Protein AF-A0A3D1E0Y7-F1 (afdb_monomer_lite)

pLDDT: mean 71.07, std 27.51, range [23.22, 98.0]

Foldseek 3Di:
DDQDPVRDDDFALLWKAQPNDIDHDPDLVVSVVVQVVCVVVVVQFMQHGRLRNGRNQCCVVDPHPSLCSVNVSVVVSLVVQLVVQCVVQVDNLSSQLPSVHPDPVPSVVSSVVVVVVVVVVVVVVVVDDPPPPPDPDDDDDDDDDDDDDDDDDDDDDDDDDDPDDPPPDDPDDPPPDDDDDDDDDDDDDDDDDD

Radius of gyration: 27.55 Å; chains: 1; bounding box: 87×82×55 Å

Structure (mmCIF, N/CA/C/O backbone):
data_AF-A0A3D1E0Y7-F1
#
_entry.id   AF-A0A3D1E0Y7-F1
#
loop_
_atom_site.group_PDB
_atom_site.id
_atom_site.type_symbol
_atom_site.label_atom_id
_atom_site.label_alt_id
_atom_site.label_comp_id
_atom_site.label_asym_id
_atom_site.label_entity_id
_atom_site.label_seq_id
_atom_site.pdbx_PDB_ins_code
_atom_site.Cartn_x
_atom_site.Cartn_y
_atom_site.Cartn_z
_atom_site.occupancy
_atom_site.B_iso_or_equiv
_atom_site.auth_seq_id
_atom_site.auth_comp_id
_atom_site.auth_asym_id
_atom_site.auth_atom_id
_atom_site.pdbx_PDB_model_num
ATOM 1 N N . GLY A 1 1 ? 3.527 6.560 8.664 1.00 66.06 1 GLY A N 1
ATOM 2 C CA . GLY A 1 1 ? 3.823 5.845 9.922 1.00 66.06 1 GLY A CA 1
ATOM 3 C C . GLY A 1 1 ? 3.074 6.485 11.071 1.00 66.06 1 GLY A C 1
ATOM 4 O O . GLY A 1 1 ? 2.703 7.650 10.963 1.00 66.06 1 GLY A O 1
ATOM 5 N N . ARG A 1 2 ? 2.848 5.749 12.161 1.00 73.50 2 ARG A N 1
ATOM 6 C CA . ARG A 1 2 ? 2.212 6.293 13.370 1.00 73.50 2 ARG A CA 1
ATOM 7 C C . ARG A 1 2 ? 3.276 6.972 14.231 1.00 73.50 2 ARG A C 1
ATOM 9 O O . ARG A 1 2 ? 4.335 6.386 14.458 1.00 73.50 2 ARG A O 1
ATOM 16 N N . LYS A 1 3 ? 2.997 8.187 14.711 1.00 77.50 3 LYS A N 1
ATOM 17 C CA . LYS A 1 3 ? 3.872 8.866 15.672 1.00 77.50 3 LYS A CA 1
ATOM 18 C C . LYS A 1 3 ? 3.754 8.192 17.038 1.00 77.50 3 LYS A C 1
ATOM 20 O O . LYS A 1 3 ? 2.650 8.031 17.559 1.00 77.50 3 LYS A O 1
ATOM 25 N N . THR A 1 4 ? 4.879 7.789 17.603 1.00 77.06 4 THR A N 1
ATOM 26 C CA . THR A 1 4 ? 4.961 7.161 18.921 1.00 77.06 4 THR A CA 1
ATOM 27 C C . THR A 1 4 ? 4.879 8.190 20.041 1.00 77.06 4 THR A C 1
ATOM 29 O O . THR A 1 4 ? 5.013 9.397 19.830 1.00 77.06 4 THR A O 1
ATOM 32 N N . VAL A 1 5 ? 4.762 7.694 21.274 1.00 77.38 5 VAL A N 1
ATOM 33 C CA . VAL A 1 5 ? 4.932 8.507 22.487 1.00 77.38 5 VAL A CA 1
ATOM 34 C C . VAL A 1 5 ? 6.343 9.100 22.621 1.00 77.38 5 VAL A C 1
ATOM 36 O O . VAL A 1 5 ? 6.498 10.136 23.258 1.00 77.38 5 VAL A O 1
ATOM 39 N N . THR A 1 6 ? 7.358 8.483 21.999 1.00 77.38 6 THR A N 1
ATOM 40 C CA . THR A 1 6 ? 8.744 8.990 21.931 1.00 77.38 6 THR A CA 1
ATOM 41 C C . THR A 1 6 ? 8.928 10.057 20.848 1.00 77.38 6 THR A C 1
ATOM 43 O O . THR A 1 6 ? 9.957 10.723 20.808 1.00 77.38 6 THR A O 1
ATOM 46 N N . GLY A 1 7 ? 7.914 10.277 20.006 1.00 78.69 7 GLY A N 1
ATOM 47 C CA . GLY A 1 7 ? 7.931 11.254 18.921 1.00 78.69 7 GLY A CA 1
ATOM 48 C C . GLY A 1 7 ? 8.484 10.728 17.596 1.00 78.69 7 GLY A C 1
ATOM 49 O O . GLY A 1 7 ? 8.465 11.468 16.614 1.00 78.69 7 GLY A O 1
ATOM 50 N N . GLU A 1 8 ? 8.915 9.469 17.560 1.00 74.56 8 GLU A N 1
ATOM 51 C CA . GLU A 1 8 ? 9.405 8.770 16.370 1.00 74.56 8 GLU A CA 1
ATOM 52 C C . GLU A 1 8 ? 8.239 8.307 15.489 1.00 74.56 8 GLU A C 1
ATOM 54 O O . GLU A 1 8 ? 7.104 8.192 15.948 1.00 74.56 8 GLU A O 1
ATOM 59 N N . TYR A 1 9 ? 8.499 8.030 14.213 1.00 74.00 9 TYR A N 1
ATOM 60 C CA . TYR A 1 9 ? 7.512 7.427 13.319 1.00 74.00 9 TYR A CA 1
ATOM 61 C C . TYR A 1 9 ? 7.816 5.944 13.152 1.00 74.00 9 TYR A C 1
ATOM 63 O O . TYR A 1 9 ? 8.893 5.584 12.687 1.00 74.00 9 TYR A O 1
ATOM 71 N N . MET A 1 10 ? 6.853 5.088 13.492 1.00 68.62 10 MET A N 1
ATOM 72 C CA . MET A 1 10 ? 6.971 3.642 13.288 1.00 68.62 10 MET A CA 1
ATOM 73 C C . MET A 1 10 ? 6.088 3.187 12.123 1.00 68.62 10 MET A C 1
ATOM 75 O O . MET A 1 10 ? 4.981 3.728 11.948 1.00 68.62 10 MET A O 1
ATOM 79 N N . PRO A 1 11 ? 6.526 2.191 11.330 1.00 71.00 11 PRO A N 1
ATOM 80 C CA . PRO A 1 11 ? 5.606 1.446 10.487 1.00 71.00 11 PRO A CA 1
ATOM 81 C C . PRO A 1 11 ? 4.536 0.815 11.384 1.00 71.00 11 PRO A C 1
ATOM 83 O O . PRO A 1 11 ? 4.825 0.295 12.462 1.00 71.00 11 PRO A O 1
ATOM 86 N N . TRP A 1 12 ? 3.283 0.938 10.962 1.00 82.12 12 TRP A N 1
ATOM 87 C CA . TRP A 1 12 ? 2.132 0.467 11.716 1.00 82.12 12 TRP A CA 1
ATOM 88 C C . TRP A 1 12 ? 1.350 -0.494 10.834 1.00 82.12 12 TRP A C 1
ATOM 90 O O . TRP A 1 12 ? 1.080 -0.195 9.675 1.00 82.12 12 TRP A O 1
ATOM 100 N N . THR A 1 13 ? 1.060 -1.677 11.360 1.00 80.00 13 THR A N 1
ATOM 101 C CA . THR A 1 13 ? 0.537 -2.797 10.568 1.00 80.00 13 THR A CA 1
ATOM 102 C C . THR A 1 13 ? -0.944 -2.633 10.245 1.00 80.00 13 THR A C 1
ATOM 104 O O . THR A 1 13 ? -1.383 -3.030 9.173 1.00 80.00 13 THR A O 1
ATOM 107 N N . TRP A 1 14 ? -1.707 -1.983 11.126 1.00 91.44 14 TRP A N 1
ATOM 108 C CA . TRP A 1 14 ? -3.137 -1.706 10.942 1.00 91.44 14 TRP A CA 1
ATOM 109 C C . TRP A 1 14 ? -3.348 -0.289 10.406 1.00 91.44 14 TRP A C 1
ATOM 111 O O . TRP A 1 14 ? -4.021 0.546 11.017 1.00 91.44 14 TRP A O 1
ATOM 121 N N . THR A 1 15 ? -2.679 -0.003 9.294 1.00 93.00 15 THR A N 1
ATOM 122 C CA . THR A 1 15 ? -2.806 1.252 8.555 1.00 93.00 15 THR A CA 1
ATOM 123 C C . THR A 1 15 ? -3.606 1.012 7.290 1.00 93.00 15 THR A C 1
ATOM 125 O O . THR A 1 15 ? -3.333 0.060 6.562 1.00 93.00 15 THR A O 1
ATOM 128 N N . LEU A 1 16 ? -4.567 1.894 7.035 1.00 95.12 16 LEU A N 1
ATOM 129 C CA . LEU A 1 16 ? -5.295 1.970 5.776 1.00 95.12 16 LEU A CA 1
ATOM 130 C C . LEU A 1 16 ? -5.069 3.346 5.154 1.00 95.12 16 LEU A C 1
ATOM 132 O O . LEU A 1 16 ? -4.835 4.320 5.871 1.00 95.12 16 LEU A O 1
ATOM 136 N N . ASN A 1 17 ? -5.150 3.429 3.837 1.00 94.50 17 ASN A N 1
ATOM 137 C CA . ASN A 1 17 ? -5.295 4.689 3.129 1.00 94.50 17 ASN A CA 1
ATOM 138 C C . ASN A 1 17 ? -6.547 4.603 2.269 1.00 94.50 17 ASN A C 1
ATOM 140 O O . ASN A 1 17 ? -6.626 3.760 1.378 1.00 94.50 17 ASN A O 1
ATOM 144 N N . ASP A 1 18 ? -7.517 5.457 2.561 1.00 94.00 18 ASP A N 1
ATOM 145 C CA . ASP A 1 18 ? -8.726 5.586 1.762 1.00 94.00 18 ASP A CA 1
ATOM 146 C C . ASP A 1 18 ? -8.757 6.985 1.149 1.00 94.00 18 ASP A C 1
ATOM 148 O O . ASP A 1 18 ? -8.715 7.993 1.854 1.00 94.00 18 ASP A O 1
ATOM 152 N N . SER A 1 19 ? -8.774 7.056 -0.183 1.00 88.38 19 SER A N 1
ATOM 153 C CA . SER A 1 19 ? -8.902 8.316 -0.922 1.00 88.38 19 SER A CA 1
ATOM 154 C C . SER A 1 19 ? -7.858 9.393 -0.559 1.00 88.38 19 SER A C 1
ATOM 156 O O . SER A 1 19 ? -8.093 10.592 -0.725 1.00 88.38 19 SER A O 1
ATOM 158 N N . GLY A 1 20 ? -6.668 8.978 -0.109 1.00 88.12 20 GLY A N 1
ATOM 159 C CA . GLY A 1 20 ? -5.579 9.862 0.316 1.00 88.12 20 GLY A CA 1
ATOM 160 C C . GLY A 1 20 ? -5.573 10.187 1.813 1.00 88.12 20 GLY A C 1
ATOM 161 O O . GLY A 1 20 ? -4.655 10.871 2.275 1.00 88.12 20 GLY A O 1
ATOM 162 N N . GLU A 1 21 ? -6.555 9.705 2.575 1.00 89.75 21 GLU A N 1
ATOM 163 C CA . GLU A 1 21 ? -6.610 9.823 4.027 1.00 89.75 21 GLU A CA 1
ATOM 164 C C . GLU A 1 21 ? -5.954 8.609 4.696 1.00 89.75 21 GLU A C 1
ATOM 166 O O . GLU A 1 21 ? -6.426 7.479 4.605 1.00 89.75 21 GLU A O 1
ATOM 171 N N . GLY A 1 22 ? -4.846 8.853 5.404 1.00 92.00 22 GLY A N 1
ATOM 172 C CA . GLY A 1 22 ? -4.163 7.828 6.188 1.00 92.00 22 GLY A CA 1
ATOM 173 C C . GLY A 1 22 ? -4.873 7.561 7.515 1.00 92.00 22 GLY A C 1
ATOM 174 O O . GLY A 1 22 ? -4.866 8.408 8.410 1.00 92.00 22 GLY A O 1
ATOM 175 N N . LEU A 1 23 ? -5.411 6.356 7.668 1.00 93.25 23 LEU A N 1
ATOM 176 C CA . LEU A 1 23 ? -6.120 5.877 8.848 1.00 93.25 23 LEU A CA 1
ATOM 177 C C . LEU A 1 23 ? -5.232 4.918 9.647 1.00 93.25 23 LEU A C 1
ATOM 179 O O . LEU A 1 23 ? -4.597 4.014 9.101 1.00 93.25 23 LEU A O 1
ATOM 183 N N . PHE A 1 24 ? -5.192 5.100 10.967 1.00 92.50 24 PHE A N 1
ATOM 184 C CA . PHE A 1 24 ? -4.345 4.319 11.870 1.00 92.50 24 PHE A CA 1
ATOM 185 C C . PHE A 1 24 ? -5.192 3.742 12.997 1.00 92.50 24 PHE A C 1
ATOM 187 O O . PHE A 1 24 ? -5.648 4.474 13.874 1.00 92.50 24 PHE A O 1
ATOM 194 N N . PHE A 1 25 ? -5.382 2.427 12.986 1.00 92.69 25 PHE A N 1
ATOM 195 C CA . PHE A 1 25 ? -6.246 1.742 13.943 1.00 92.69 25 PHE A CA 1
ATOM 196 C C . PHE A 1 25 ? -5.443 1.167 15.105 1.00 92.69 25 PHE A C 1
ATOM 198 O O . PHE A 1 25 ? -4.311 0.726 14.930 1.00 92.69 25 PHE A O 1
ATOM 205 N N . ASP A 1 26 ? -6.033 1.117 16.298 1.00 89.44 26 ASP A N 1
ATOM 206 C CA . ASP A 1 26 ? -5.382 0.526 17.474 1.00 89.44 26 ASP A CA 1
ATOM 207 C C . ASP A 1 26 ? -5.419 -1.004 17.492 1.00 89.44 26 ASP A C 1
ATOM 209 O O . ASP A 1 26 ? -4.693 -1.619 18.268 1.00 89.44 26 ASP A O 1
ATOM 213 N N . THR A 1 27 ? -6.267 -1.627 16.671 1.00 92.12 27 THR A N 1
ATOM 214 C CA . THR A 1 27 ? -6.392 -3.085 16.596 1.00 92.12 27 THR A CA 1
ATOM 215 C C . THR A 1 27 ? -6.613 -3.540 15.161 1.00 92.12 27 THR A C 1
ATOM 217 O O . THR A 1 27 ? -7.195 -2.814 14.352 1.00 92.12 27 THR A O 1
ATOM 220 N N . ARG A 1 28 ? -6.218 -4.788 14.873 1.00 93.69 28 ARG A N 1
ATOM 221 C CA . ARG A 1 28 ? -6.516 -5.450 13.595 1.00 93.69 28 ARG A CA 1
ATOM 222 C C . ARG A 1 28 ? -8.014 -5.484 13.303 1.00 93.69 28 ARG A C 1
ATOM 224 O O . ARG A 1 28 ? -8.405 -5.227 12.174 1.00 93.69 28 ARG A O 1
ATOM 231 N N . GLN A 1 29 ? -8.836 -5.785 14.312 1.00 95.75 29 GLN A N 1
ATOM 232 C CA . GLN A 1 29 ? -10.284 -5.900 14.135 1.00 95.75 29 GLN A CA 1
ATOM 233 C C . GLN A 1 29 ? -10.900 -4.568 13.702 1.00 95.75 29 GLN A C 1
ATOM 235 O O . GLN A 1 29 ? -11.657 -4.545 12.745 1.00 95.75 29 GLN A O 1
ATOM 240 N N . ALA A 1 30 ? -10.511 -3.453 14.330 1.00 96.75 30 ALA A N 1
ATOM 241 C CA . ALA A 1 30 ? -11.031 -2.139 13.955 1.00 96.75 30 ALA A CA 1
ATOM 242 C C . ALA A 1 30 ? -10.648 -1.739 12.517 1.00 96.75 30 ALA A C 1
ATOM 244 O O . ALA A 1 30 ? -11.467 -1.161 11.807 1.00 96.7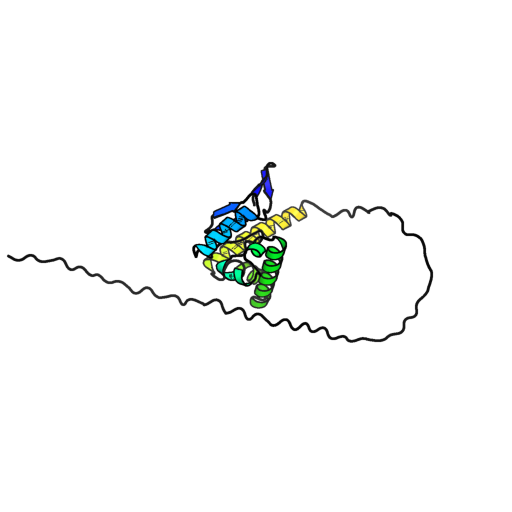5 30 ALA A O 1
ATOM 245 N N . ALA A 1 31 ? -9.428 -2.072 12.077 1.00 96.12 31 ALA A N 1
ATOM 246 C CA . ALA A 1 31 ? -9.028 -1.875 10.683 1.00 96.12 31 ALA A CA 1
ATOM 247 C C . ALA A 1 31 ? -9.836 -2.765 9.731 1.00 96.12 31 ALA A C 1
ATOM 249 O O . ALA A 1 31 ? -10.276 -2.300 8.686 1.00 96.12 31 ALA A O 1
ATOM 250 N N . PHE A 1 32 ? -10.051 -4.029 10.098 1.00 96.75 32 PHE A N 1
ATOM 251 C CA . PHE A 1 32 ? -10.832 -4.962 9.293 1.00 96.75 32 PHE A CA 1
ATOM 252 C C . PHE A 1 32 ? -12.293 -4.525 9.159 1.00 96.75 32 PHE A C 1
ATOM 254 O O . PHE A 1 32 ? -12.811 -4.519 8.051 1.00 96.75 32 PHE A O 1
ATOM 261 N N . ASP A 1 33 ? -12.934 -4.103 10.250 1.00 97.38 33 ASP A N 1
ATOM 262 C CA . ASP A 1 33 ? -14.328 -3.652 10.230 1.00 97.38 33 ASP A CA 1
ATOM 263 C C . ASP A 1 33 ? -14.507 -2.446 9.293 1.00 97.38 33 ASP A C 1
ATOM 265 O O . ASP A 1 33 ? -15.466 -2.390 8.524 1.00 97.38 33 ASP A O 1
ATOM 269 N N . TYR A 1 34 ? -13.556 -1.503 9.313 1.00 96.56 34 TYR A N 1
ATOM 270 C CA . TYR A 1 34 ? -13.539 -0.381 8.374 1.00 96.56 34 TYR A CA 1
ATOM 271 C C . TYR A 1 34 ? -13.338 -0.855 6.931 1.00 96.56 34 TYR A C 1
ATOM 273 O O . TYR A 1 34 ? -14.090 -0.468 6.040 1.00 96.56 34 TYR A O 1
ATOM 281 N N . LEU A 1 35 ? -12.334 -1.707 6.704 1.00 95.75 35 LEU A N 1
ATOM 282 C CA . LEU A 1 35 ? -11.987 -2.211 5.379 1.00 95.75 35 LEU A CA 1
ATOM 283 C C . LEU A 1 35 ? -13.150 -2.983 4.743 1.00 95.75 35 LEU A C 1
ATOM 285 O O . LEU A 1 35 ? -13.466 -2.767 3.577 1.00 95.75 35 LEU A O 1
ATOM 289 N N . GLN A 1 36 ? -13.814 -3.839 5.521 1.00 96.25 36 GLN A N 1
ATOM 290 C CA . GLN A 1 36 ? -14.990 -4.584 5.086 1.00 96.25 36 GLN A CA 1
ATOM 291 C C . GLN A 1 36 ? -16.133 -3.634 4.720 1.00 96.25 36 GLN A C 1
ATOM 293 O O . GLN A 1 36 ? -16.731 -3.786 3.661 1.00 96.25 36 GLN A O 1
ATOM 298 N N . ALA A 1 37 ? -16.395 -2.613 5.543 1.00 95.56 37 ALA A N 1
ATOM 299 C CA . ALA A 1 37 ? -17.436 -1.631 5.254 1.00 95.56 37 ALA A CA 1
ATOM 300 C C . ALA A 1 37 ? -17.154 -0.826 3.972 1.00 95.56 37 ALA A C 1
ATOM 302 O O . ALA A 1 37 ? -18.084 -0.564 3.211 1.00 95.56 37 ALA A O 1
ATOM 303 N N . ALA A 1 38 ? -15.894 -0.456 3.717 1.00 93.62 38 ALA A N 1
ATOM 304 C CA . ALA A 1 38 ? -15.492 0.244 2.495 1.00 93.62 38 ALA A CA 1
ATOM 305 C C . ALA A 1 38 ? -15.721 -0.625 1.246 1.00 93.62 38 ALA A C 1
ATOM 307 O O . ALA A 1 38 ? -16.374 -0.194 0.292 1.00 93.62 38 ALA A O 1
ATOM 308 N N . VAL A 1 39 ? -15.285 -1.889 1.298 1.00 93.06 39 VAL A N 1
ATOM 309 C CA . VAL A 1 39 ? -15.494 -2.864 0.217 1.00 93.06 39 VAL A CA 1
ATOM 310 C C . VAL A 1 39 ? -16.986 -3.121 -0.025 1.00 93.06 39 VAL A C 1
ATOM 312 O O . VAL A 1 39 ? -17.426 -3.112 -1.175 1.00 93.06 39 VAL A O 1
ATOM 315 N N . ASP A 1 40 ? -17.781 -3.288 1.034 1.00 93.31 40 ASP A N 1
ATOM 316 C CA . ASP A 1 40 ? -19.229 -3.529 0.944 1.00 93.31 40 ASP A CA 1
ATOM 317 C C . ASP A 1 40 ? -19.998 -2.309 0.409 1.00 93.31 40 ASP A C 1
ATOM 319 O O . ASP A 1 40 ? -21.030 -2.457 -0.249 1.00 93.31 40 ASP A O 1
ATOM 323 N N . ALA A 1 41 ? -19.494 -1.095 0.654 1.00 89.50 41 ALA A N 1
ATOM 324 C CA . ALA A 1 41 ? -20.042 0.144 0.104 1.00 89.50 41 ALA A CA 1
ATOM 325 C C . ALA A 1 41 ? -19.753 0.319 -1.402 1.00 89.50 41 ALA A C 1
ATOM 327 O O . ALA A 1 41 ? -20.254 1.264 -2.017 1.00 89.50 41 ALA A O 1
ATOM 328 N N . GLY A 1 42 ? -18.969 -0.583 -2.004 1.00 85.62 42 GLY A N 1
ATOM 329 C CA . GLY A 1 42 ? -18.520 -0.510 -3.394 1.00 85.62 42 GLY A CA 1
ATOM 330 C C . GLY A 1 42 ? -17.313 0.407 -3.600 1.00 85.62 42 GLY A C 1
ATOM 331 O O . GLY A 1 42 ? -16.851 0.566 -4.735 1.00 85.62 42 GLY A O 1
ATOM 332 N N . ASP A 1 43 ? -16.781 0.991 -2.522 1.00 71.06 43 ASP A N 1
ATOM 333 C CA . ASP A 1 43 ? -15.516 1.711 -2.550 1.00 71.06 43 ASP A CA 1
ATOM 334 C C . ASP A 1 43 ? -14.374 0.702 -2.424 1.00 71.06 43 ASP A C 1
ATOM 336 O O . ASP A 1 43 ? -13.810 0.427 -1.368 1.00 71.06 43 ASP A O 1
ATOM 340 N N . HIS A 1 44 ? -14.083 0.049 -3.544 1.00 82.56 44 HIS A N 1
ATOM 341 C CA . HIS A 1 44 ? -13.075 -0.999 -3.602 1.00 82.56 44 HIS A CA 1
ATOM 342 C C . HIS A 1 44 ? -11.643 -0.453 -3.560 1.00 82.56 44 HIS A C 1
ATOM 344 O O . HIS A 1 44 ? -10.745 -1.219 -3.853 1.00 82.56 44 HIS A O 1
ATOM 350 N N . SER A 1 45 ? -11.381 0.833 -3.298 1.00 93.06 45 SER A N 1
ATOM 351 C CA . SER A 1 45 ? -10.055 1.437 -3.515 1.00 93.06 45 SER A CA 1
ATOM 352 C C . SER A 1 45 ? -9.368 1.887 -2.225 1.00 93.06 45 SER A C 1
ATOM 354 O O . SER A 1 45 ? -9.052 3.066 -2.070 1.00 93.06 45 SER A O 1
ATOM 356 N N . VAL A 1 46 ? -9.051 0.931 -1.352 1.00 96.06 46 VAL A N 1
ATOM 357 C CA . VAL A 1 46 ? -8.336 1.172 -0.089 1.00 96.06 46 VAL A CA 1
ATOM 358 C C . VAL A 1 46 ? -6.946 0.540 -0.148 1.00 96.06 46 VAL A C 1
ATOM 360 O O . VAL A 1 46 ? -6.823 -0.642 -0.468 1.00 96.06 46 VAL A O 1
ATOM 363 N N . ASP A 1 47 ? -5.895 1.293 0.181 1.00 95.69 47 ASP A N 1
ATOM 364 C CA . ASP A 1 47 ? -4.545 0.740 0.335 1.00 95.69 47 ASP A CA 1
ATOM 365 C C . ASP A 1 47 ? -4.361 0.170 1.742 1.00 95.69 47 ASP A C 1
ATOM 367 O O . ASP A 1 47 ? -4.618 0.839 2.746 1.00 95.69 47 ASP A O 1
ATOM 371 N N . VAL A 1 48 ? -3.890 -1.073 1.826 1.00 95.94 48 VAL A N 1
ATOM 372 C CA . VAL A 1 48 ? -3.907 -1.859 3.062 1.00 95.94 48 VAL A CA 1
ATOM 373 C C . VAL A 1 48 ? -2.497 -2.178 3.546 1.00 95.94 48 VAL A C 1
ATOM 375 O O . VAL A 1 48 ? -1.643 -2.646 2.788 1.00 95.94 48 VAL A O 1
ATOM 378 N N . GLY A 1 49 ? -2.275 -1.991 4.847 1.00 93.50 49 GLY A N 1
ATOM 379 C CA . GLY A 1 49 ? -1.152 -2.573 5.572 1.00 93.50 49 GLY A CA 1
ATOM 380 C C . GLY A 1 49 ? 0.189 -1.887 5.326 1.00 93.50 49 GLY A C 1
ATOM 381 O O . GLY A 1 49 ? 0.269 -0.752 4.854 1.00 93.50 49 GLY A O 1
ATOM 382 N N . CYS A 1 50 ? 1.270 -2.580 5.683 1.00 91.38 50 CYS A N 1
ATOM 383 C CA . CYS A 1 50 ? 2.629 -2.041 5.642 1.00 91.38 50 CYS A CA 1
ATOM 384 C C . CYS A 1 50 ? 3.127 -1.730 4.223 1.00 91.38 50 CYS A C 1
ATOM 386 O O . CYS A 1 50 ? 3.886 -0.777 4.060 1.00 91.38 50 CYS A O 1
ATOM 388 N N . MET A 1 51 ? 2.674 -2.478 3.214 1.00 93.56 51 MET A N 1
ATOM 389 C CA . MET A 1 51 ? 3.058 -2.293 1.811 1.00 93.56 51 MET A CA 1
ATOM 390 C C . MET A 1 51 ? 2.016 -1.543 0.980 1.00 93.56 51 MET A C 1
ATOM 392 O O . MET A 1 51 ? 2.206 -1.385 -0.228 1.00 93.56 51 MET A O 1
ATOM 396 N N . GLN A 1 52 ? 0.944 -1.060 1.623 1.00 94.56 52 GLN A N 1
ATOM 397 C CA . GLN A 1 52 ? -0.107 -0.251 0.999 1.00 94.56 52 GLN A CA 1
ATOM 398 C C . GLN A 1 52 ? -0.660 -0.927 -0.270 1.00 94.56 52 GLN A C 1
ATOM 400 O O . GLN A 1 52 ? -0.688 -0.345 -1.352 1.00 94.56 52 GLN A O 1
ATOM 405 N N . VAL A 1 53 ? -1.056 -2.196 -0.138 1.00 95.62 53 VAL A N 1
ATOM 406 C CA . VAL A 1 53 ? -1.606 -3.002 -1.239 1.00 95.62 53 VAL A CA 1
ATOM 407 C C . VAL A 1 53 ? -3.071 -2.623 -1.449 1.00 95.62 53 VAL A C 1
ATOM 409 O O . VAL A 1 53 ? -3.866 -2.709 -0.516 1.00 95.62 53 VAL A O 1
ATOM 412 N N . ASN A 1 54 ? -3.431 -2.197 -2.659 1.00 96.25 54 ASN A N 1
ATOM 413 C CA . ASN A 1 54 ? -4.766 -1.675 -2.953 1.00 96.25 54 ASN A CA 1
ATOM 414 C C . ASN A 1 54 ? -5.809 -2.789 -3.157 1.00 96.25 54 ASN A C 1
ATOM 416 O O . ASN A 1 54 ? -5.618 -3.670 -4.000 1.00 96.25 54 ASN A O 1
ATOM 420 N N . THR A 1 55 ? -6.942 -2.719 -2.452 1.00 96.38 55 THR A N 1
ATOM 421 C CA . THR A 1 55 ? -8.029 -3.711 -2.545 1.00 96.38 55 THR A CA 1
ATOM 422 C C . THR A 1 55 ? -8.588 -3.860 -3.957 1.00 96.38 55 THR A C 1
ATOM 424 O O . THR A 1 55 ? -8.848 -4.980 -4.383 1.00 96.38 55 THR A O 1
ATOM 427 N N . LYS A 1 56 ? -8.686 -2.780 -4.737 1.00 94.25 56 LYS A N 1
ATOM 428 C CA . LYS A 1 56 ? -9.357 -2.775 -6.050 1.00 94.25 56 LYS A CA 1
ATOM 429 C C . LYS A 1 56 ? -8.704 -3.708 -7.053 1.00 94.25 56 LYS A C 1
ATOM 431 O O . LYS A 1 56 ? -9.370 -4.235 -7.938 1.00 94.25 56 LYS A O 1
ATOM 436 N N . TRP A 1 57 ? -7.385 -3.820 -6.959 1.00 93.94 57 TRP A N 1
ATOM 437 C CA . TRP A 1 57 ? -6.558 -4.499 -7.950 1.00 93.94 57 TRP A CA 1
ATOM 438 C C . TRP A 1 57 ? -6.016 -5.827 -7.441 1.00 93.94 57 TRP A C 1
ATOM 440 O O . TRP A 1 57 ? -5.705 -6.697 -8.248 1.00 93.94 57 TRP A O 1
ATOM 450 N N . HIS A 1 58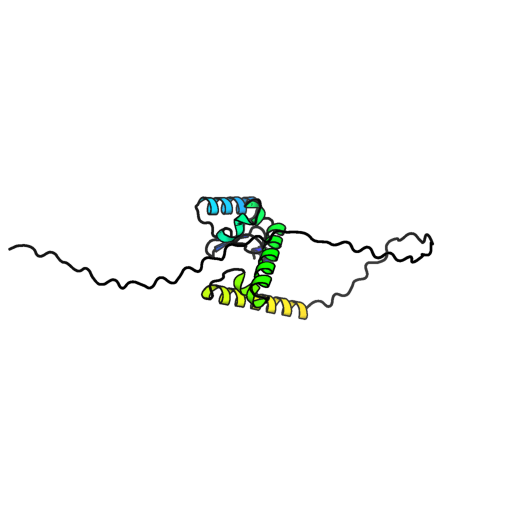 ? -5.891 -5.973 -6.122 1.00 95.94 58 HIS A N 1
ATOM 451 C CA . HIS A 1 58 ? -5.102 -7.043 -5.525 1.00 95.94 58 HIS A CA 1
ATOM 452 C C . HIS A 1 58 ? -5.875 -7.919 -4.540 1.00 95.94 58 HIS A C 1
ATOM 454 O O . HIS A 1 58 ? -5.309 -8.908 -4.087 1.00 95.94 58 HIS A O 1
ATOM 460 N N . MET A 1 59 ? -7.143 -7.613 -4.222 1.00 94.50 59 MET A N 1
ATOM 461 C CA . MET A 1 59 ? -7.918 -8.413 -3.258 1.00 94.50 59 MET A CA 1
ATOM 462 C C . MET A 1 59 ? -7.986 -9.902 -3.626 1.00 94.50 59 MET A C 1
ATOM 464 O O . MET A 1 59 ? -7.837 -10.744 -2.748 1.00 94.50 59 MET A O 1
ATOM 468 N N . ASP A 1 60 ? -8.111 -10.228 -4.916 1.00 94.81 60 ASP A N 1
ATOM 469 C CA . ASP A 1 60 ? -8.201 -11.612 -5.412 1.00 94.81 60 ASP A CA 1
ATOM 470 C C . ASP A 1 60 ? -6.880 -12.391 -5.274 1.00 94.81 60 ASP A C 1
ATOM 472 O O . ASP A 1 60 ? -6.835 -13.604 -5.470 1.00 94.81 60 ASP A O 1
ATOM 476 N N . GLY A 1 61 ? -5.787 -11.697 -4.945 1.00 94.94 61 GLY A N 1
ATOM 477 C CA . GLY A 1 6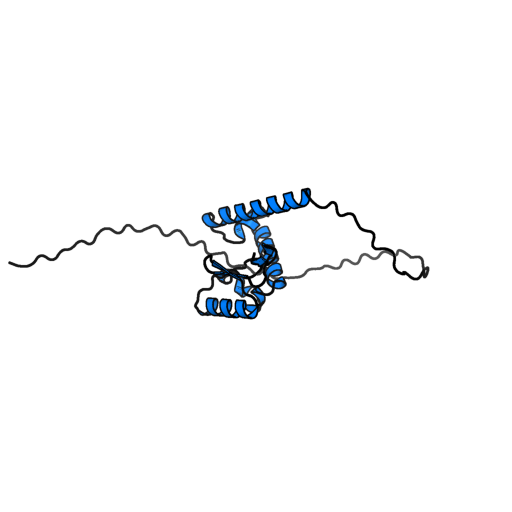1 ? -4.492 -12.294 -4.642 1.00 94.94 61 GLY A CA 1
ATOM 478 C C . GLY A 1 61 ? -4.381 -12.881 -3.233 1.00 94.94 61 GLY A C 1
ATOM 479 O O . GLY A 1 61 ? -3.369 -13.504 -2.920 1.00 94.94 61 GLY A O 1
ATOM 480 N N . PHE A 1 62 ? -5.397 -12.679 -2.393 1.00 96.94 62 PHE A N 1
ATOM 481 C CA . PHE A 1 62 ? -5.452 -13.142 -1.010 1.00 96.94 62 PHE A CA 1
ATOM 482 C C . PHE A 1 62 ? -6.575 -14.167 -0.832 1.00 96.94 62 PHE A C 1
ATOM 484 O O . PHE A 1 62 ? -7.543 -14.183 -1.592 1.00 96.94 62 PHE A O 1
ATOM 491 N N . PHE A 1 63 ? -6.457 -15.033 0.178 1.00 96.81 63 PHE A N 1
ATOM 492 C CA . PHE A 1 63 ? -7.496 -16.024 0.462 1.00 96.81 63 PHE A CA 1
ATOM 493 C C . PHE A 1 63 ? -8.751 -15.364 1.046 1.00 96.81 63 PHE A C 1
ATOM 495 O O . PHE A 1 63 ? -9.869 -15.681 0.638 1.00 96.81 63 PHE A O 1
ATOM 502 N N . GLU A 1 64 ? -8.570 -14.407 1.955 1.00 96.00 64 GLU A N 1
ATOM 503 C CA . GLU A 1 64 ? -9.637 -13.543 2.454 1.00 96.00 64 GLU A CA 1
ATOM 504 C C . GLU A 1 64 ? -9.166 -12.095 2.653 1.00 96.00 64 GLU A C 1
ATOM 506 O O . GLU A 1 64 ? -7.981 -11.811 2.812 1.00 96.00 64 GLU A O 1
ATOM 511 N N . LEU A 1 65 ? -10.111 -11.148 2.705 1.00 95.06 65 LEU A N 1
ATOM 512 C CA . LEU A 1 65 ? -9.816 -9.719 2.894 1.00 95.06 65 LEU A CA 1
ATOM 513 C C . LEU A 1 65 ? -8.992 -9.448 4.166 1.00 95.06 65 LEU A C 1
ATOM 515 O O . LEU A 1 65 ? -8.175 -8.528 4.213 1.00 95.06 65 LEU A O 1
ATOM 519 N N . ALA A 1 66 ? -9.186 -10.265 5.202 1.00 95.44 66 ALA A N 1
ATOM 520 C CA . ALA A 1 66 ? -8.460 -10.143 6.458 1.00 95.44 66 ALA A CA 1
ATOM 521 C C . ALA A 1 66 ? -6.952 -10.426 6.302 1.00 95.44 66 ALA A C 1
ATOM 523 O O . ALA A 1 66 ? -6.152 -9.887 7.076 1.00 95.44 66 ALA A O 1
ATOM 524 N N . ASP A 1 67 ? -6.545 -11.226 5.314 1.00 96.56 67 ASP A N 1
ATOM 525 C CA . ASP A 1 67 ? -5.137 -11.552 5.058 1.00 96.56 67 ASP A CA 1
ATOM 526 C C . ASP A 1 67 ? -4.351 -10.348 4.542 1.00 96.56 67 ASP A C 1
ATOM 528 O O . ASP A 1 67 ? -3.170 -10.209 4.849 1.00 96.56 67 ASP A O 1
ATOM 532 N N . MET A 1 68 ? -5.007 -9.405 3.858 1.00 95.94 68 MET A N 1
ATOM 533 C CA . MET A 1 68 ? -4.364 -8.157 3.431 1.00 95.94 68 MET A CA 1
ATOM 534 C C . MET A 1 68 ? -3.848 -7.322 4.613 1.00 95.94 68 MET A C 1
ATOM 536 O O . MET A 1 68 ? -2.921 -6.530 4.446 1.00 95.94 68 MET A O 1
ATOM 540 N N . LEU A 1 69 ? -4.444 -7.490 5.803 1.00 95.38 69 LEU A N 1
ATOM 541 C CA . LEU A 1 69 ? -4.039 -6.842 7.057 1.00 95.38 69 LEU A CA 1
ATOM 542 C C . LEU A 1 69 ? -3.004 -7.648 7.855 1.00 95.38 69 LEU A C 1
ATOM 544 O O . LEU A 1 69 ? -2.514 -7.156 8.878 1.00 95.38 69 LEU A O 1
ATOM 548 N N . ASP A 1 70 ? -2.694 -8.882 7.453 1.00 94.81 70 ASP A N 1
ATOM 549 C CA . ASP A 1 70 ? -1.580 -9.623 8.034 1.00 94.81 70 ASP A CA 1
ATOM 550 C C . ASP A 1 70 ? -0.258 -9.074 7.470 1.00 94.81 70 ASP A C 1
ATOM 552 O O . ASP A 1 70 ? -0.069 -9.051 6.255 1.00 94.81 70 ASP A O 1
ATOM 556 N N . PRO A 1 71 ? 0.673 -8.598 8.315 1.00 93.38 71 PRO A N 1
ATOM 557 C CA . PRO A 1 71 ? 1.870 -7.915 7.834 1.00 93.38 71 PRO A CA 1
ATOM 558 C C . PRO A 1 71 ? 2.830 -8.827 7.066 1.00 93.38 71 PRO A C 1
ATOM 560 O O . PRO A 1 71 ? 3.596 -8.318 6.252 1.00 93.38 71 PRO A O 1
ATOM 563 N N . VAL A 1 72 ? 2.815 -10.140 7.322 1.00 94.94 72 VAL A N 1
ATOM 564 C CA . VAL A 1 72 ? 3.662 -11.097 6.601 1.00 94.94 72 VAL A CA 1
ATOM 565 C C . VAL A 1 72 ? 3.053 -11.353 5.231 1.00 94.94 72 VAL A C 1
ATOM 567 O O . VAL A 1 72 ? 3.720 -11.134 4.227 1.00 94.94 72 VAL A O 1
ATOM 570 N N . GLN A 1 73 ? 1.763 -11.691 5.175 1.00 96.75 73 GLN A N 1
ATOM 571 C CA . GLN A 1 73 ? 1.078 -11.945 3.903 1.00 96.75 73 GLN A CA 1
ATOM 572 C C . GLN A 1 73 ? 1.052 -10.703 3.001 1.00 96.75 73 GLN A C 1
ATOM 574 O O . GLN A 1 73 ? 1.273 -10.801 1.796 1.00 96.75 73 GLN A O 1
ATOM 579 N N . ASN A 1 74 ? 0.845 -9.515 3.576 1.00 96.00 74 ASN A N 1
ATOM 580 C CA . ASN A 1 74 ? 0.895 -8.243 2.856 1.00 96.00 74 ASN A CA 1
ATOM 581 C C . ASN A 1 74 ? 2.278 -7.992 2.229 1.00 96.00 74 ASN A C 1
ATOM 583 O O . ASN A 1 74 ? 2.367 -7.586 1.069 1.00 96.00 74 ASN A O 1
ATOM 587 N N . ALA A 1 75 ? 3.352 -8.262 2.980 1.00 95.56 75 ALA A N 1
ATOM 588 C CA . ALA A 1 75 ? 4.719 -8.106 2.498 1.00 95.56 75 ALA A CA 1
ATOM 589 C C . ALA A 1 75 ? 5.087 -9.143 1.431 1.00 95.56 75 ALA A C 1
ATOM 591 O O . ALA A 1 75 ? 5.661 -8.779 0.404 1.00 95.56 75 ALA A O 1
ATOM 592 N N . ASP A 1 76 ? 4.714 -10.405 1.640 1.00 97.38 76 ASP A N 1
ATOM 593 C CA . ASP A 1 76 ? 4.975 -11.500 0.704 1.00 97.38 76 ASP A CA 1
ATOM 594 C C . ASP A 1 76 ? 4.253 -11.277 -0.632 1.00 97.38 76 ASP A C 1
ATOM 596 O O . ASP A 1 76 ? 4.848 -11.436 -1.705 1.00 97.38 76 ASP A O 1
ATOM 600 N N . TYR A 1 77 ? 2.993 -10.832 -0.582 1.00 98.00 77 TYR A N 1
ATOM 601 C CA . TYR A 1 77 ? 2.236 -10.476 -1.778 1.00 98.00 77 TYR A CA 1
ATOM 602 C C . TYR A 1 77 ? 2.886 -9.307 -2.528 1.00 98.00 77 TYR A C 1
ATOM 604 O O . TYR A 1 77 ? 3.133 -9.399 -3.730 1.00 98.00 77 TYR A O 1
ATOM 612 N N . ALA A 1 78 ? 3.218 -8.222 -1.822 1.00 96.94 78 ALA A N 1
ATOM 613 C CA . ALA A 1 78 ? 3.858 -7.053 -2.421 1.00 96.94 78 ALA A CA 1
ATOM 614 C C . ALA A 1 78 ? 5.217 -7.384 -3.056 1.00 96.94 78 ALA A C 1
ATOM 616 O O . ALA A 1 78 ? 5.530 -6.888 -4.139 1.00 96.94 78 ALA A O 1
ATOM 617 N N . ALA A 1 79 ? 6.015 -8.237 -2.408 1.00 97.50 79 ALA A N 1
ATOM 618 C CA . ALA A 1 79 ? 7.289 -8.703 -2.943 1.00 97.50 79 ALA A CA 1
ATOM 619 C C . ALA A 1 79 ? 7.092 -9.514 -4.229 1.00 97.50 79 ALA A C 1
ATOM 621 O O . ALA A 1 79 ? 7.786 -9.271 -5.216 1.00 97.50 79 ALA A O 1
ATOM 622 N N . SER A 1 80 ? 6.117 -10.426 -4.239 1.00 98.00 80 SER A N 1
ATOM 623 C CA . SER A 1 80 ? 5.771 -11.225 -5.420 1.00 98.00 80 SER A CA 1
ATOM 624 C C . SER A 1 80 ? 5.320 -10.332 -6.578 1.00 98.00 80 SER A C 1
ATOM 626 O O . SER A 1 80 ? 5.860 -10.421 -7.678 1.00 98.00 80 SER A O 1
ATOM 628 N N . PHE A 1 81 ? 4.433 -9.374 -6.308 1.00 97.56 81 PHE A N 1
ATOM 629 C CA . PHE A 1 81 ? 3.977 -8.414 -7.309 1.00 97.56 81 PHE A CA 1
ATOM 630 C C . PHE A 1 81 ? 5.120 -7.548 -7.864 1.00 97.56 81 PHE A C 1
ATOM 632 O O . PHE A 1 81 ? 5.203 -7.303 -9.067 1.00 97.56 81 PHE A O 1
ATOM 639 N N . LEU A 1 82 ? 6.052 -7.111 -7.013 1.00 96.88 82 LEU A N 1
ATOM 640 C CA . LEU A 1 82 ? 7.216 -6.351 -7.465 1.00 96.88 82 LEU A CA 1
ATOM 641 C C . LEU A 1 82 ? 8.139 -7.187 -8.371 1.00 96.88 82 LEU A C 1
ATOM 643 O O . LEU A 1 82 ? 8.723 -6.643 -9.311 1.00 96.88 82 LEU A O 1
ATOM 647 N N . LEU A 1 83 ? 8.257 -8.496 -8.125 1.00 97.94 83 LEU A N 1
ATOM 648 C CA . LEU A 1 83 ? 8.991 -9.415 -9.001 1.00 97.94 83 LEU A CA 1
ATOM 649 C C . LEU A 1 83 ? 8.301 -9.580 -10.360 1.00 97.94 83 LEU A C 1
ATOM 651 O O . LEU A 1 83 ? 8.987 -9.564 -11.384 1.00 97.94 83 LEU A O 1
ATOM 655 N N . ASP A 1 84 ? 6.970 -9.653 -10.392 1.00 97.31 84 ASP A N 1
ATOM 656 C CA . ASP A 1 84 ? 6.205 -9.693 -11.645 1.00 97.31 84 ASP A CA 1
ATOM 657 C C . ASP A 1 84 ? 6.416 -8.414 -12.466 1.00 97.31 84 ASP A C 1
ATOM 659 O O . ASP A 1 84 ? 6.682 -8.460 -13.671 1.00 97.31 84 ASP A O 1
ATOM 663 N N . LEU A 1 85 ? 6.397 -7.253 -11.806 1.00 97.06 85 LEU A N 1
ATOM 664 C CA . LEU A 1 85 ? 6.705 -5.974 -12.445 1.00 97.06 85 LEU A CA 1
ATOM 665 C C . LEU A 1 85 ? 8.152 -5.914 -12.944 1.00 97.06 85 LEU A C 1
ATOM 667 O O . LEU A 1 85 ? 8.413 -5.386 -14.027 1.00 97.06 85 LEU A O 1
ATOM 671 N N . PHE A 1 86 ? 9.104 -6.477 -12.200 1.00 97.69 86 PHE A N 1
ATOM 672 C CA . PHE A 1 86 ? 10.482 -6.590 -12.667 1.00 97.69 86 PHE A CA 1
ATOM 673 C C . PHE A 1 86 ? 10.577 -7.471 -13.916 1.00 97.69 86 PHE A C 1
ATOM 675 O O . PHE A 1 86 ? 11.239 -7.085 -14.880 1.00 97.69 86 PHE A O 1
ATOM 682 N N . ALA A 1 87 ? 9.882 -8.608 -13.950 1.00 97.75 87 ALA A N 1
ATOM 683 C CA . ALA A 1 87 ? 9.825 -9.463 -15.130 1.00 97.75 87 ALA A CA 1
ATOM 684 C C . ALA A 1 87 ? 9.189 -8.742 -16.335 1.00 97.75 87 ALA A C 1
ATOM 686 O O . ALA A 1 87 ? 9.673 -8.880 -17.460 1.00 97.75 87 ALA A O 1
ATOM 687 N N . ALA A 1 88 ? 8.165 -7.913 -16.118 1.00 96.50 88 ALA A N 1
ATOM 688 C CA . ALA A 1 88 ? 7.508 -7.150 -17.179 1.00 96.50 88 ALA A CA 1
ATOM 689 C C . A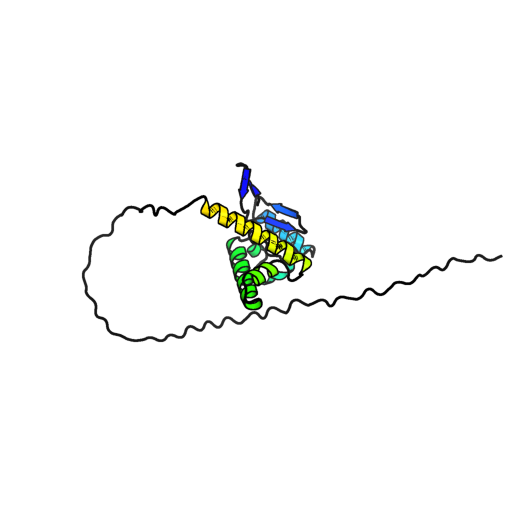LA A 1 88 ? 8.356 -5.977 -17.711 1.00 96.50 88 ALA A C 1
ATOM 691 O O . ALA A 1 88 ? 8.386 -5.722 -18.916 1.00 96.50 88 ALA A O 1
ATOM 692 N N . HIS A 1 89 ? 9.058 -5.259 -16.829 1.00 95.25 89 HIS A N 1
ATOM 693 C CA . HIS A 1 89 ? 9.764 -4.015 -17.165 1.00 95.25 89 HIS A CA 1
ATOM 694 C C . HIS A 1 89 ? 11.287 -4.158 -17.271 1.00 95.25 89 HIS A C 1
ATOM 696 O O . HIS A 1 89 ? 11.965 -3.195 -17.641 1.00 95.25 89 HIS A O 1
ATOM 702 N N . GLN A 1 90 ? 11.829 -5.334 -16.943 1.00 96.81 90 GLN A N 1
ATOM 703 C CA . GLN A 1 90 ? 13.249 -5.692 -17.043 1.00 96.81 90 GLN A CA 1
ATOM 704 C C . GLN A 1 90 ? 14.186 -4.721 -16.298 1.00 96.81 90 GLN A C 1
ATOM 706 O O . GLN A 1 90 ? 15.354 -4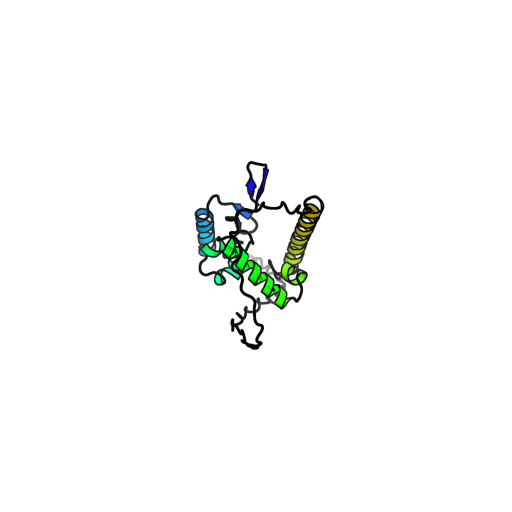.555 -16.650 1.00 96.81 90 GLN A O 1
ATOM 711 N N . SER A 1 91 ? 13.668 -4.032 -15.279 1.00 96.56 91 SER A N 1
ATOM 712 C CA . SER A 1 91 ? 14.407 -3.058 -14.479 1.00 96.56 91 SER A CA 1
ATOM 713 C C . SER A 1 91 ? 13.712 -2.798 -13.145 1.00 96.56 91 SER A C 1
ATOM 715 O O . SER A 1 91 ? 12.485 -2.772 -13.069 1.00 96.56 91 SER A O 1
ATOM 717 N N . TRP A 1 92 ? 14.500 -2.559 -12.092 1.00 94.12 92 TRP A N 1
ATOM 718 C CA . TRP A 1 92 ? 13.963 -2.190 -10.778 1.00 94.12 92 TRP A CA 1
ATOM 719 C C . TRP A 1 92 ? 13.317 -0.802 -10.781 1.00 94.12 92 TRP A C 1
ATOM 721 O O . TRP A 1 92 ? 12.268 -0.630 -10.174 1.00 94.12 92 TRP A O 1
ATOM 731 N N . ASP A 1 93 ? 13.888 0.157 -11.517 1.00 93.06 93 ASP A N 1
ATOM 732 C CA . ASP A 1 93 ? 13.289 1.485 -11.735 1.00 93.06 93 ASP A CA 1
ATOM 733 C C . ASP A 1 93 ? 11.897 1.358 -12.374 1.00 93.06 93 ASP A C 1
ATOM 735 O O . ASP A 1 93 ? 10.905 1.859 -11.841 1.00 93.06 93 ASP A O 1
ATOM 739 N N . GLY A 1 94 ? 11.798 0.577 -13.457 1.00 93.00 94 GLY A N 1
ATOM 740 C CA . GLY A 1 94 ? 10.531 0.287 -14.116 1.00 93.00 94 GLY A CA 1
ATOM 741 C C . GLY A 1 94 ? 9.536 -0.411 -13.192 1.00 93.00 94 GLY A C 1
ATOM 742 O O . GLY A 1 94 ? 8.370 -0.017 -13.164 1.00 93.00 94 GLY A O 1
ATOM 743 N N . ALA A 1 95 ? 9.990 -1.388 -12.403 1.00 95.25 95 ALA A N 1
ATOM 744 C CA . ALA A 1 95 ? 9.141 -2.106 -11.460 1.00 95.25 95 ALA A CA 1
ATOM 745 C C . ALA A 1 95 ? 8.572 -1.185 -10.371 1.00 95.25 95 ALA A C 1
ATOM 747 O O . ALA A 1 95 ? 7.359 -1.102 -10.200 1.00 95.25 95 ALA A O 1
ATOM 748 N N . VAL A 1 96 ? 9.431 -0.423 -9.688 1.00 93.50 96 VAL A N 1
ATOM 749 C CA . VAL A 1 96 ? 9.014 0.511 -8.630 1.00 93.50 96 VAL A CA 1
ATOM 750 C C . VAL A 1 96 ? 8.087 1.583 -9.190 1.00 93.50 96 VAL A C 1
ATOM 752 O O . VAL A 1 96 ? 7.077 1.908 -8.570 1.00 93.50 96 VAL A O 1
ATOM 755 N N . LYS A 1 97 ? 8.374 2.111 -10.383 1.00 92.19 97 LYS A N 1
ATOM 756 C CA . LYS A 1 97 ? 7.509 3.093 -11.038 1.00 92.19 97 LYS A CA 1
ATOM 757 C C . LYS A 1 97 ? 6.084 2.556 -11.208 1.00 92.19 97 LYS A C 1
ATOM 759 O O . LYS A 1 97 ? 5.138 3.267 -10.893 1.00 92.19 97 LYS A O 1
ATOM 764 N N . HIS A 1 98 ? 5.917 1.307 -11.631 1.00 94.31 98 HIS A N 1
ATOM 765 C CA . HIS A 1 98 ? 4.594 0.736 -11.904 1.00 94.31 98 HIS A CA 1
ATOM 766 C C . HIS A 1 98 ? 3.906 0.110 -10.684 1.00 94.31 98 HIS A C 1
ATOM 768 O O . HIS A 1 98 ? 2.737 -0.249 -10.788 1.00 94.31 98 HIS A O 1
ATOM 774 N N . TYR A 1 99 ? 4.568 0.045 -9.523 1.00 94.00 99 TYR A N 1
ATOM 775 C CA . TYR A 1 99 ? 4.016 -0.588 -8.319 1.00 94.00 99 TYR A CA 1
ATOM 776 C C . TYR A 1 99 ? 2.674 0.011 -7.872 1.00 94.00 99 TYR A C 1
ATOM 778 O O . TYR A 1 99 ? 1.732 -0.721 -7.602 1.00 94.00 99 TYR A O 1
ATOM 786 N N . HIS A 1 100 ? 2.545 1.341 -7.819 1.00 87.31 100 HIS A N 1
ATOM 787 C CA . HIS A 1 100 ? 1.284 1.972 -7.395 1.00 87.31 100 HIS A CA 1
ATOM 788 C C . HIS A 1 100 ? 0.353 2.375 -8.539 1.00 87.31 100 HIS A C 1
ATOM 790 O O . HIS A 1 100 ? -0.839 2.577 -8.316 1.00 87.31 100 HIS A O 1
ATOM 796 N N . SER A 1 101 ? 0.869 2.566 -9.753 1.00 88.31 101 SER A N 1
ATOM 797 C CA . SER A 1 101 ? 0.042 2.945 -10.899 1.00 88.31 101 SER A CA 1
ATOM 798 C C . SER A 1 101 ? 0.815 2.815 -12.205 1.00 88.31 101 SER A C 1
ATOM 800 O O . SER A 1 101 ? 1.965 3.236 -12.296 1.00 88.31 101 SER A O 1
ATOM 802 N N . SER A 1 102 ? 0.146 2.360 -13.262 1.00 87.38 102 SER A N 1
ATOM 803 C CA . SER A 1 102 ? 0.672 2.426 -14.632 1.00 87.38 102 SER A CA 1
ATOM 804 C C . SER A 1 102 ? 0.496 3.812 -15.278 1.00 87.38 102 SER A C 1
ATOM 806 O O . SER A 1 102 ? 1.106 4.097 -16.305 1.00 87.38 102 SER A O 1
ATOM 808 N N . ASP A 1 103 ? -0.308 4.700 -14.678 1.00 88.94 103 ASP A N 1
ATOM 809 C CA . ASP A 1 103 ? -0.530 6.072 -15.158 1.00 88.94 103 ASP A CA 1
ATOM 810 C C . ASP A 1 103 ? 0.751 6.925 -15.016 1.00 88.94 103 ASP A C 1
ATOM 812 O O . ASP A 1 103 ? 1.186 7.171 -13.880 1.00 88.94 103 ASP A O 1
ATOM 816 N N . PRO A 1 104 ? 1.325 7.442 -16.125 1.00 84.19 104 PRO A N 1
ATOM 817 C CA . PRO A 1 104 ? 2.517 8.287 -16.106 1.00 84.19 104 PRO A CA 1
ATOM 818 C C . PRO A 1 104 ? 2.421 9.507 -15.183 1.00 84.19 104 PRO A C 1
ATOM 820 O O . PRO A 1 104 ? 3.420 9.913 -14.590 1.00 84.19 104 PRO A O 1
ATOM 823 N N . ALA A 1 105 ? 1.233 10.101 -15.035 1.00 85.00 105 ALA A N 1
ATOM 824 C CA . ALA A 1 105 ? 1.051 11.284 -14.196 1.00 85.00 105 ALA A CA 1
ATOM 825 C C . ALA A 1 105 ? 1.214 10.968 -12.700 1.00 85.00 105 ALA A C 1
ATOM 827 O O . ALA A 1 105 ? 1.657 11.820 -11.924 1.00 85.00 105 ALA A O 1
ATOM 828 N N . LYS A 1 106 ? 0.878 9.737 -12.298 1.00 82.56 106 LYS A N 1
ATOM 829 C CA . LYS A 1 106 ? 0.931 9.270 -10.907 1.00 82.56 106 LYS A CA 1
ATOM 830 C C . LYS A 1 106 ? 2.252 8.573 -10.595 1.00 82.56 106 LYS A C 1
ATOM 832 O O . LYS A 1 106 ? 2.838 8.809 -9.538 1.00 82.56 106 LYS A O 1
ATOM 837 N N . ASN A 1 107 ? 2.751 7.762 -11.525 1.00 87.06 107 ASN A N 1
ATOM 838 C CA . ASN A 1 107 ? 3.925 6.933 -11.287 1.00 87.06 107 ASN A CA 1
ATOM 839 C C . ASN A 1 107 ? 5.227 7.723 -11.140 1.00 87.06 107 ASN A C 1
ATOM 841 O O . ASN A 1 107 ? 6.065 7.359 -10.322 1.00 87.06 107 ASN A O 1
ATOM 845 N N . VAL A 1 108 ? 5.380 8.847 -11.848 1.00 85.31 108 VAL A N 1
ATOM 846 C CA . VAL A 1 108 ? 6.573 9.700 -11.735 1.00 85.31 108 VAL A CA 1
ATOM 847 C C . VAL A 1 108 ? 6.681 10.303 -10.335 1.00 85.31 108 VAL A C 1
ATOM 849 O O . VAL A 1 108 ? 7.759 10.299 -9.745 1.00 85.31 108 VAL A O 1
ATOM 852 N N . GLN A 1 109 ? 5.566 10.794 -9.784 1.00 85.81 109 GLN A N 1
ATOM 853 C CA . GLN A 1 109 ? 5.554 11.379 -8.442 1.00 85.81 109 GLN A CA 1
ATOM 854 C C . GLN A 1 109 ? 5.814 10.324 -7.369 1.00 85.81 109 GLN A C 1
ATOM 856 O O . GLN A 1 109 ? 6.578 10.574 -6.440 1.00 85.81 109 GLN A O 1
ATOM 861 N N . TYR A 1 110 ? 5.195 9.150 -7.504 1.00 86.69 110 TYR A N 1
ATOM 862 C CA . TYR A 1 110 ? 5.424 8.034 -6.594 1.00 86.69 110 TYR A CA 1
ATOM 863 C C . TYR A 1 110 ? 6.888 7.586 -6.609 1.00 86.69 110 TYR A C 1
ATOM 865 O O . TYR A 1 110 ? 7.532 7.546 -5.564 1.00 86.69 110 TYR A O 1
ATOM 873 N N . HIS A 1 111 ? 7.436 7.343 -7.799 1.00 88.25 111 HIS A N 1
ATOM 874 C CA . HIS A 1 111 ? 8.816 6.910 -7.977 1.00 88.25 111 HIS A CA 1
ATOM 875 C C . HIS A 1 111 ? 9.816 7.892 -7.351 1.00 88.25 111 HIS A C 1
ATOM 877 O O . HIS A 1 111 ? 10.709 7.482 -6.614 1.00 88.25 111 HIS A O 1
ATOM 883 N N . ALA A 1 112 ? 9.622 9.199 -7.564 1.00 87.56 112 ALA A N 1
ATOM 884 C CA . ALA A 1 112 ? 10.469 10.226 -6.962 1.00 87.56 112 ALA A CA 1
ATOM 885 C C . ALA A 1 112 ? 10.451 10.187 -5.423 1.00 87.56 112 ALA A C 1
ATOM 887 O O . ALA A 1 112 ? 11.494 10.366 -4.798 1.00 87.56 112 ALA A O 1
ATOM 888 N N . ARG A 1 113 ? 9.290 9.921 -4.807 1.00 88.25 113 ARG A N 1
ATOM 889 C CA . ARG A 1 113 ? 9.182 9.768 -3.346 1.00 88.25 113 ARG A CA 1
ATOM 890 C C . ARG A 1 113 ? 9.945 8.540 -2.856 1.00 88.25 113 ARG A C 1
ATOM 892 O O . ARG A 1 113 ? 10.696 8.653 -1.896 1.00 88.25 113 ARG A O 1
ATOM 899 N N . VAL A 1 114 ? 9.797 7.397 -3.529 1.00 88.94 114 VAL A N 1
ATOM 900 C CA . VAL A 1 114 ? 10.505 6.162 -3.150 1.00 88.94 114 VAL A CA 1
ATOM 901 C C . VAL A 1 114 ? 12.021 6.344 -3.234 1.00 88.94 114 VAL A C 1
ATOM 903 O O . VAL A 1 114 ? 12.732 5.949 -2.314 1.00 88.94 114 VAL A O 1
ATOM 906 N N . LEU A 1 115 ? 12.521 6.980 -4.296 1.00 89.38 115 LEU A N 1
ATOM 907 C CA . LEU A 1 115 ? 13.954 7.240 -4.441 1.00 89.38 115 LEU A CA 1
ATOM 908 C C . LEU A 1 115 ? 14.501 8.178 -3.359 1.00 89.38 115 LEU A C 1
ATOM 910 O O . LEU A 1 115 ? 15.582 7.916 -2.838 1.00 89.38 115 LEU A O 1
ATOM 914 N N . ALA A 1 116 ? 13.759 9.226 -2.993 1.00 89.50 116 ALA A N 1
ATOM 915 C CA . ALA A 1 116 ? 14.168 10.141 -1.926 1.00 89.50 116 ALA A CA 1
ATOM 916 C C . ALA A 1 116 ? 14.285 9.428 -0.565 1.00 89.50 116 ALA A C 1
ATOM 918 O O . ALA A 1 116 ? 15.230 9.667 0.192 1.00 89.50 116 ALA A O 1
ATOM 919 N N . GLU A 1 117 ? 13.358 8.514 -0.267 1.00 87.88 117 GLU A N 1
ATOM 920 C CA . GLU A 1 117 ? 13.431 7.725 0.966 1.00 87.88 117 GLU A CA 1
ATOM 921 C C . GLU A 1 117 ? 14.550 6.682 0.928 1.00 87.88 117 GLU A C 1
ATOM 923 O O . GLU A 1 117 ? 15.228 6.469 1.934 1.00 87.88 117 GLU A O 1
ATOM 928 N N . LEU A 1 118 ? 14.811 6.074 -0.232 1.00 88.50 118 LEU A N 1
ATOM 929 C CA . LEU A 1 118 ? 15.946 5.171 -0.403 1.00 88.50 118 LEU A CA 1
ATOM 930 C C . LEU A 1 118 ? 17.282 5.900 -0.200 1.00 88.50 118 LEU A C 1
ATOM 932 O O . LEU A 1 118 ? 18.158 5.375 0.483 1.00 88.50 118 LEU A O 1
ATOM 936 N N . GLU A 1 119 ? 17.440 7.104 -0.751 1.00 89.56 119 GLU A N 1
ATOM 937 C CA . GLU A 1 119 ? 18.635 7.934 -0.555 1.00 89.56 119 GLU A CA 1
ATOM 938 C C . GLU A 1 119 ? 18.842 8.268 0.928 1.00 89.56 119 GLU A C 1
ATOM 940 O O . GLU A 1 119 ? 19.933 8.067 1.463 1.00 89.56 119 GLU A O 1
ATOM 945 N N . THR A 1 120 ? 17.774 8.679 1.617 1.00 88.50 120 THR A N 1
ATOM 946 C CA . THR A 1 120 ? 17.794 8.956 3.061 1.00 88.50 120 THR A CA 1
ATOM 947 C C . THR A 1 120 ? 18.194 7.717 3.866 1.00 88.50 120 THR A C 1
ATOM 949 O O . THR A 1 120 ? 19.044 7.789 4.756 1.00 88.50 120 THR A O 1
ATOM 952 N N . PHE A 1 121 ? 17.625 6.556 3.531 1.00 85.62 121 PHE A N 1
ATOM 953 C CA . PHE A 1 121 ? 17.964 5.288 4.167 1.00 85.62 121 PHE A CA 1
ATOM 954 C C . PHE A 1 121 ? 19.437 4.919 3.952 1.00 85.62 121 PHE A C 1
ATOM 956 O O . PHE A 1 121 ? 20.122 4.562 4.911 1.00 85.62 121 PHE A O 1
ATOM 963 N N . LEU A 1 122 ? 19.947 5.034 2.724 1.00 87.81 122 LEU A N 1
ATOM 964 C CA . LEU A 1 122 ? 21.346 4.737 2.407 1.00 87.81 122 LEU A CA 1
ATOM 965 C C . LEU A 1 122 ? 22.312 5.683 3.134 1.00 87.81 122 LEU A C 1
ATOM 967 O O . LEU A 1 122 ? 23.289 5.204 3.703 1.00 87.81 122 LEU A O 1
ATOM 971 N N . ALA A 1 123 ? 22.006 6.981 3.200 1.00 86.38 123 ALA A N 1
ATOM 972 C CA . ALA A 1 123 ? 22.797 7.953 3.954 1.00 86.38 123 ALA A CA 1
ATOM 973 C C . ALA A 1 123 ? 22.837 7.620 5.456 1.00 86.38 123 ALA A C 1
ATOM 975 O O . ALA A 1 123 ? 23.902 7.608 6.068 1.00 86.38 123 ALA A O 1
ATOM 976 N N . SER A 1 124 ? 21.696 7.237 6.041 1.00 83.75 124 SER A N 1
ATOM 977 C CA . SER A 1 124 ? 21.625 6.852 7.460 1.00 83.75 124 SER A CA 1
ATOM 978 C C . SER A 1 124 ? 22.436 5.595 7.808 1.00 83.75 124 SER A C 1
ATOM 980 O O . SER A 1 124 ? 22.822 5.407 8.961 1.00 83.75 124 SER A O 1
ATOM 982 N N . ARG A 1 125 ? 22.706 4.731 6.818 1.00 79.19 125 ARG A N 1
ATOM 983 C CA . ARG A 1 125 ? 23.534 3.529 6.988 1.00 79.19 125 ARG A CA 1
ATOM 984 C C . ARG A 1 125 ? 25.027 3.818 6.919 1.00 79.19 125 ARG A C 1
ATOM 986 O O . ARG A 1 125 ? 25.798 3.045 7.478 1.00 79.19 125 ARG A O 1
ATOM 993 N N . ASP A 1 126 ? 25.425 4.885 6.235 1.00 70.06 126 ASP A N 1
ATOM 994 C CA . ASP A 1 126 ? 26.833 5.279 6.119 1.00 70.06 126 ASP A CA 1
ATOM 995 C C . ASP A 1 126 ? 27.313 5.984 7.404 1.00 70.06 126 ASP A C 1
ATOM 997 O O . ASP A 1 126 ? 28.444 5.797 7.849 1.00 70.06 126 ASP A O 1
ATOM 1001 N N . ASP A 1 127 ? 26.407 6.689 8.090 1.00 58.84 127 ASP A N 1
ATOM 1002 C CA . ASP A 1 127 ? 26.692 7.394 9.347 1.00 58.84 127 ASP A CA 1
ATOM 1003 C C . ASP A 1 127 ? 26.657 6.495 10.599 1.00 58.84 127 ASP A C 1
ATOM 1005 O O . ASP A 1 127 ? 26.996 6.931 11.704 1.00 58.84 127 ASP A O 1
ATOM 1009 N N . SER A 1 128 ? 26.234 5.232 10.484 1.00 59.62 128 SER A N 1
ATOM 1010 C CA . SER A 1 128 ? 26.130 4.300 11.613 1.00 59.62 128 SER A CA 1
ATOM 1011 C C . SER A 1 128 ? 26.134 2.840 11.149 1.00 59.62 128 SER A C 1
ATOM 1013 O O . SER A 1 128 ? 25.158 2.387 10.556 1.00 59.62 128 SER A O 1
ATOM 1015 N N . ASN A 1 129 ? 27.180 2.096 11.555 1.00 45.81 129 ASN A N 1
ATOM 1016 C CA . ASN A 1 129 ? 27.289 0.624 11.643 1.00 45.81 129 ASN A CA 1
ATOM 1017 C C . ASN A 1 129 ? 28.246 -0.065 10.637 1.00 45.81 129 ASN A C 1
ATOM 1019 O O . ASN A 1 129 ? 27.824 -0.728 9.690 1.00 45.81 129 ASN A O 1
ATOM 1023 N N . THR A 1 130 ? 29.549 -0.059 10.951 1.00 39.34 130 THR A N 1
ATOM 1024 C CA . THR A 1 130 ? 30.361 -1.278 10.786 1.00 39.34 130 THR A CA 1
ATOM 1025 C C . THR A 1 130 ? 29.814 -2.284 11.801 1.00 39.34 130 THR A C 1
ATOM 1027 O O . THR A 1 130 ? 29.946 -2.013 12.996 1.00 39.34 130 THR A O 1
ATOM 1030 N N . PRO A 1 131 ? 29.195 -3.412 11.409 1.00 42.34 131 PRO A N 1
ATOM 1031 C CA . PRO A 1 131 ? 28.814 -4.415 12.388 1.00 42.34 131 PRO A CA 1
ATOM 1032 C C . PRO A 1 131 ? 30.097 -5.012 12.976 1.00 42.34 131 PRO A C 1
ATOM 1034 O O . PRO A 1 131 ? 30.748 -5.864 12.371 1.00 42.34 131 PRO A O 1
ATOM 1037 N N . GLU A 1 132 ? 30.481 -4.539 14.161 1.00 35.06 132 GLU A N 1
ATOM 1038 C CA . GLU A 1 132 ? 31.398 -5.254 15.033 1.00 35.06 132 GLU A CA 1
ATOM 1039 C C . GLU A 1 132 ? 30.717 -6.579 15.374 1.00 35.06 132 GLU A C 1
ATOM 1041 O O . GLU A 1 132 ? 29.744 -6.648 16.129 1.00 35.06 132 GLU A O 1
ATOM 1046 N N . MET A 1 133 ? 31.200 -7.635 14.723 1.00 36.72 133 MET A N 1
ATOM 1047 C CA . MET A 1 133 ? 30.835 -9.018 14.970 1.00 36.72 133 MET A CA 1
ATOM 1048 C C . MET A 1 133 ? 31.210 -9.352 16.416 1.00 36.72 133 MET A C 1
ATOM 1050 O O . MET A 1 133 ? 32.304 -9.832 16.705 1.00 36.72 133 MET A O 1
ATOM 1054 N N . THR A 1 134 ? 30.305 -9.031 17.340 1.00 35.28 134 THR A N 1
ATOM 1055 C CA . THR A 1 134 ? 30.421 -9.382 18.750 1.00 35.28 134 THR A CA 1
ATOM 1056 C C . THR A 1 134 ? 30.439 -10.902 18.816 1.00 35.28 134 THR A C 1
ATOM 1058 O O . THR A 1 134 ? 29.438 -11.560 18.527 1.00 35.28 134 THR A O 1
ATOM 1061 N N . GLN A 1 135 ? 31.610 -11.462 19.127 1.00 39.34 135 GLN A N 1
ATOM 1062 C CA . GLN A 1 135 ? 31.794 -12.890 19.341 1.00 39.34 135 GLN A CA 1
ATOM 1063 C C . GLN A 1 135 ? 30.826 -13.353 20.428 1.00 39.34 135 GLN A C 1
ATOM 1065 O O . GLN A 1 135 ? 31.002 -13.038 21.606 1.00 39.34 135 GLN A O 1
ATOM 1070 N N . VAL A 1 136 ? 29.811 -14.121 20.038 1.00 37.78 136 VAL A N 1
ATOM 1071 C CA . VAL A 1 136 ? 29.042 -14.891 21.008 1.00 37.78 136 VAL A CA 1
ATOM 1072 C C . VAL A 1 136 ? 29.963 -16.003 21.490 1.00 37.78 136 VAL A C 1
ATOM 1074 O O . VAL A 1 136 ? 30.412 -16.850 20.718 1.00 37.78 136 VAL A O 1
ATOM 1077 N N . ALA A 1 137 ? 30.318 -15.900 22.765 1.00 34.75 137 ALA A N 1
ATOM 1078 C CA . ALA A 1 137 ? 31.194 -16.806 23.473 1.00 34.75 137 ALA A CA 1
ATOM 1079 C C . ALA A 1 137 ? 30.724 -18.264 23.357 1.00 34.75 137 ALA A C 1
ATOM 1081 O O . ALA A 1 137 ? 29.532 -18.566 23.391 1.00 34.75 137 ALA A O 1
ATOM 1082 N N . ASN A 1 138 ? 31.709 -19.155 23.257 1.00 45.44 138 ASN A N 1
ATOM 1083 C CA . ASN A 1 138 ? 31.558 -20.601 23.295 1.00 45.44 138 ASN A CA 1
ATOM 1084 C C . ASN A 1 138 ? 30.726 -21.049 24.508 1.00 45.44 138 ASN A C 1
ATOM 1086 O O . ASN A 1 138 ? 31.115 -20.787 25.646 1.00 45.44 138 ASN A O 1
ATOM 1090 N N . ALA A 1 139 ? 29.651 -21.793 24.256 1.00 35.53 139 ALA A N 1
ATOM 1091 C CA . ALA A 1 139 ? 28.988 -22.623 25.253 1.00 35.53 139 ALA A CA 1
ATOM 1092 C C . ALA A 1 139 ? 28.821 -24.045 24.687 1.00 35.53 139 ALA A C 1
ATOM 1094 O O . ALA A 1 139 ? 27.990 -24.299 23.820 1.00 35.53 139 ALA A O 1
ATOM 1095 N N . ASP A 1 140 ? 29.698 -24.927 25.171 1.00 34.25 140 ASP A N 1
ATOM 1096 C CA . ASP A 1 140 ? 29.573 -26.382 25.309 1.00 34.25 140 ASP A CA 1
ATOM 1097 C C . ASP A 1 140 ? 29.253 -27.243 24.070 1.00 34.25 140 ASP A C 1
ATOM 1099 O O . ASP A 1 140 ? 28.157 -27.774 23.898 1.00 34.25 140 ASP A O 1
ATOM 1103 N N . VAL A 1 141 ? 30.297 -27.524 23.279 1.00 34.75 141 VAL A N 1
ATOM 1104 C CA . VAL A 1 141 ? 30.357 -28.696 22.388 1.00 34.75 141 VAL A CA 1
ATOM 1105 C C . VAL A 1 141 ? 31.154 -29.809 23.081 1.00 34.75 141 VAL A C 1
ATOM 1107 O O . VAL A 1 141 ? 32.354 -29.677 23.318 1.00 34.75 141 VAL A O 1
ATOM 1110 N N . MET A 1 142 ? 30.484 -30.918 23.403 1.00 32.19 142 MET A N 1
ATOM 1111 C CA . MET A 1 142 ? 31.113 -32.173 23.847 1.00 32.19 142 MET A CA 1
ATOM 1112 C C . MET A 1 142 ? 31.989 -32.782 22.726 1.00 32.19 142 MET A C 1
ATOM 1114 O O . MET A 1 142 ? 31.653 -32.629 21.550 1.00 32.19 142 MET A O 1
ATOM 1118 N N . PRO A 1 143 ? 33.102 -33.481 23.038 1.00 34.81 143 PRO A N 1
ATOM 1119 C CA . PRO A 1 143 ? 34.144 -33.758 22.053 1.00 34.81 143 PRO A CA 1
ATOM 1120 C C . PRO A 1 143 ? 33.933 -35.040 21.226 1.00 34.81 143 PRO A C 1
ATOM 1122 O O . PRO A 1 143 ? 33.523 -36.081 21.729 1.00 34.81 143 PRO A O 1
ATOM 1125 N N . ALA A 1 144 ? 34.310 -34.909 19.951 1.00 30.00 144 ALA A N 1
ATOM 1126 C CA . ALA A 1 144 ? 34.910 -35.869 19.017 1.00 30.00 144 ALA A CA 1
ATOM 1127 C C . ALA A 1 144 ? 34.575 -37.375 19.135 1.00 30.00 144 ALA A C 1
ATOM 1129 O O . ALA A 1 144 ? 35.152 -38.108 19.937 1.00 30.00 144 ALA A O 1
ATOM 1130 N N . GLY A 1 145 ? 33.778 -37.859 18.176 1.00 29.27 145 GLY A N 1
ATOM 1131 C CA . GLY A 1 145 ? 33.766 -39.250 17.719 1.00 29.27 145 GLY A CA 1
ATOM 1132 C C . GLY A 1 145 ? 34.337 -39.341 16.303 1.00 29.27 145 GLY A C 1
ATOM 1133 O O . GLY A 1 145 ? 33.682 -38.984 15.331 1.00 29.27 145 GLY A O 1
ATOM 1134 N N . ASP A 1 146 ? 35.582 -39.786 16.225 1.00 35.34 146 ASP A N 1
ATOM 1135 C CA . ASP A 1 146 ? 36.422 -39.942 15.042 1.00 35.34 146 ASP A CA 1
ATOM 1136 C C . ASP A 1 146 ? 35.847 -40.973 14.044 1.00 35.34 146 ASP A C 1
ATOM 1138 O O . ASP A 1 146 ? 35.591 -42.117 14.427 1.00 35.34 146 ASP A O 1
ATOM 1142 N N . ARG A 1 147 ? 35.662 -40.608 12.763 1.00 34.06 147 ARG A N 1
ATOM 1143 C CA . ARG A 1 147 ? 35.647 -41.566 11.636 1.00 34.06 147 ARG A CA 1
ATOM 1144 C C . ARG A 1 147 ? 35.813 -40.873 10.280 1.00 34.06 147 ARG A C 1
ATOM 1146 O O . ARG A 1 147 ? 34.924 -40.194 9.777 1.00 34.06 147 ARG A O 1
ATOM 1153 N N . ARG A 1 148 ? 36.990 -41.097 9.691 1.00 29.64 148 ARG A N 1
ATOM 1154 C CA . ARG A 1 148 ? 37.380 -40.751 8.317 1.00 29.64 148 ARG A CA 1
ATOM 1155 C C . ARG A 1 148 ? 36.410 -41.293 7.250 1.00 29.64 148 ARG A C 1
ATOM 1157 O O . ARG A 1 148 ? 35.871 -42.387 7.386 1.00 29.64 148 ARG A O 1
ATOM 1164 N N . LEU A 1 149 ? 36.318 -40.508 6.172 1.00 34.53 149 LEU A 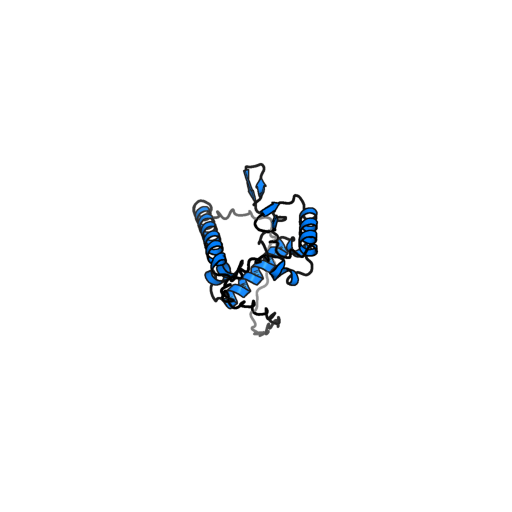N 1
ATOM 1165 C CA . LEU A 1 149 ? 35.633 -40.690 4.880 1.00 34.53 149 LEU A CA 1
ATOM 1166 C C . LEU A 1 149 ? 35.887 -42.056 4.198 1.00 34.53 149 LEU A C 1
ATOM 1168 O O . LEU A 1 149 ? 36.911 -42.695 4.451 1.00 34.53 149 LEU A O 1
ATOM 1172 N N . PRO A 1 150 ? 35.065 -42.406 3.189 1.00 30.77 150 PRO A N 1
ATOM 1173 C CA . PRO A 1 150 ? 35.604 -42.230 1.842 1.00 30.77 150 PRO A CA 1
ATOM 1174 C C . PRO A 1 150 ? 34.651 -41.539 0.859 1.00 30.77 150 PRO A C 1
ATOM 1176 O O . PRO A 1 150 ? 33.441 -41.737 0.853 1.00 30.77 150 PRO A O 1
ATOM 1179 N N . LEU A 1 151 ? 35.282 -40.748 -0.007 1.00 37.88 151 LEU A N 1
ATOM 1180 C CA . LEU A 1 151 ? 34.776 -40.289 -1.291 1.00 37.88 151 LEU A CA 1
ATOM 1181 C C . LEU A 1 151 ? 34.451 -41.505 -2.172 1.00 37.88 151 LEU A C 1
ATOM 1183 O O . LEU A 1 151 ? 35.356 -42.246 -2.550 1.00 37.88 151 LEU A O 1
ATOM 1187 N N . SER A 1 152 ? 33.191 -41.667 -2.557 1.00 32.38 152 SER A N 1
ATOM 1188 C CA . SER A 1 152 ? 32.818 -42.405 -3.762 1.00 32.38 152 SER A CA 1
ATOM 1189 C C . SER A 1 152 ? 31.753 -41.600 -4.492 1.00 32.38 152 SER A C 1
ATOM 1191 O O . SER A 1 152 ? 30.708 -41.288 -3.926 1.00 32.38 152 SER A O 1
ATOM 1193 N N . GLY A 1 153 ? 32.083 -41.189 -5.714 1.00 40.28 153 GLY A N 1
ATOM 1194 C CA . GLY A 1 153 ? 31.213 -40.387 -6.554 1.00 40.28 153 GLY A CA 1
ATOM 1195 C C . GLY A 1 153 ? 29.996 -41.168 -7.022 1.00 40.28 153 GLY A C 1
ATOM 1196 O O . GLY A 1 153 ? 30.124 -42.285 -7.510 1.00 40.28 153 GLY A O 1
ATOM 1197 N N . GLU A 1 154 ? 28.844 -40.518 -6.941 1.00 29.33 154 GLU A N 1
ATOM 1198 C CA . GLU A 1 154 ? 27.717 -40.791 -7.817 1.00 29.33 154 GLU A CA 1
ATOM 1199 C C . GLU A 1 154 ? 26.965 -39.474 -8.032 1.00 29.33 154 GLU A C 1
ATOM 1201 O O . GLU A 1 154 ? 26.482 -38.835 -7.098 1.00 29.33 154 GLU A O 1
ATOM 1206 N N . THR A 1 155 ? 26.959 -39.015 -9.281 1.00 29.94 155 THR A N 1
ATOM 1207 C CA . THR A 1 155 ? 26.181 -37.867 -9.739 1.00 29.94 155 THR A CA 1
ATOM 1208 C C . THR A 1 155 ? 24.710 -38.266 -9.748 1.00 29.94 155 THR A C 1
ATOM 1210 O O . THR A 1 155 ? 24.297 -39.043 -10.605 1.00 29.94 155 THR A O 1
ATOM 1213 N N . ILE A 1 156 ? 23.909 -37.717 -8.834 1.00 28.33 156 ILE A N 1
ATOM 1214 C CA . ILE A 1 156 ? 22.449 -37.747 -8.956 1.00 28.33 156 ILE A CA 1
ATOM 1215 C C . ILE A 1 156 ? 21.995 -36.416 -9.550 1.00 28.33 156 ILE A C 1
ATOM 1217 O O . ILE A 1 156 ? 21.935 -35.388 -8.879 1.00 28.33 156 ILE A O 1
ATOM 1221 N N . GLN A 1 157 ? 21.686 -36.465 -10.843 1.00 27.86 157 GLN A N 1
ATOM 1222 C CA . GLN A 1 157 ? 20.878 -35.477 -11.539 1.00 27.86 157 GLN A CA 1
ATOM 1223 C C . GLN A 1 157 ? 19.427 -35.672 -11.070 1.00 27.86 157 GLN A C 1
ATOM 1225 O O . GLN A 1 157 ? 18.782 -36.643 -11.460 1.00 27.86 157 GLN A O 1
ATOM 1230 N N . MET A 1 158 ? 18.908 -34.781 -10.226 1.00 26.89 158 MET A N 1
ATOM 1231 C CA . MET A 1 158 ? 17.463 -34.650 -10.033 1.00 26.89 158 MET A CA 1
ATOM 1232 C C . MET A 1 158 ? 17.021 -33.323 -10.627 1.00 26.89 158 MET A C 1
ATOM 1234 O O . MET A 1 158 ? 17.404 -32.253 -10.159 1.00 26.89 158 MET A O 1
ATOM 1238 N N . ALA A 1 159 ? 16.244 -33.438 -11.701 1.00 27.78 159 ALA A N 1
ATOM 1239 C CA . ALA A 1 159 ? 15.425 -32.374 -12.238 1.00 27.78 159 ALA A CA 1
ATOM 1240 C C . ALA A 1 159 ? 14.499 -31.855 -11.132 1.00 27.78 159 ALA A C 1
ATOM 1242 O O . ALA A 1 159 ? 13.783 -32.635 -10.504 1.00 27.78 159 ALA A O 1
ATOM 1243 N N . ILE A 1 160 ? 14.533 -30.548 -10.900 1.00 28.58 160 ILE A N 1
ATOM 1244 C CA . ILE A 1 160 ? 13.510 -29.843 -10.139 1.00 28.58 160 ILE A CA 1
ATOM 1245 C C . ILE A 1 160 ? 12.841 -28.926 -11.151 1.00 28.58 160 ILE A C 1
ATOM 1247 O O . ILE A 1 160 ? 13.309 -27.819 -11.398 1.00 28.58 160 ILE A O 1
ATOM 1251 N N . GLU A 1 161 ? 11.780 -29.422 -11.776 1.00 28.73 161 GLU A N 1
ATOM 1252 C CA . GLU A 1 161 ? 10.728 -28.534 -12.247 1.00 28.73 161 GLU A CA 1
ATOM 1253 C C . GLU A 1 161 ? 9.716 -28.401 -11.114 1.00 28.73 161 GLU A C 1
ATOM 1255 O O . GLU A 1 161 ? 9.201 -29.413 -10.629 1.00 28.73 161 GLU A O 1
ATOM 1260 N N . PRO A 1 162 ? 9.401 -27.176 -10.688 1.00 30.31 162 PRO A N 1
ATOM 1261 C CA . PRO A 1 162 ? 8.092 -26.870 -10.180 1.00 30.31 162 PRO A CA 1
ATOM 1262 C C . PRO A 1 162 ? 7.337 -26.139 -11.291 1.00 30.31 162 PRO A C 1
ATOM 1264 O O . PRO A 1 162 ? 7.572 -24.963 -11.566 1.00 30.31 162 PRO A O 1
ATOM 1267 N N . GLU A 1 163 ? 6.427 -26.868 -11.931 1.00 31.11 163 GLU A N 1
ATOM 1268 C CA . GLU A 1 163 ? 5.298 -26.288 -12.646 1.00 31.11 163 GLU A CA 1
ATOM 1269 C C . GLU A 1 163 ? 4.482 -25.437 -11.661 1.00 31.11 163 GLU A C 1
ATOM 1271 O O . GLU A 1 163 ? 3.660 -25.951 -10.904 1.00 31.11 163 GLU A O 1
ATOM 1276 N N . PHE A 1 164 ? 4.718 -24.127 -11.651 1.00 28.73 164 PHE A N 1
ATOM 1277 C CA . PHE A 1 164 ? 3.744 -23.158 -11.165 1.00 28.73 164 PHE A CA 1
ATOM 1278 C C . PHE A 1 164 ? 3.229 -22.410 -12.381 1.00 28.73 164 PHE A C 1
ATOM 1280 O O . PHE A 1 164 ? 3.944 -21.620 -12.998 1.00 28.73 164 PHE A O 1
ATOM 1287 N N . GLY A 1 165 ? 1.996 -22.748 -12.759 1.00 23.31 165 GLY A N 1
ATOM 1288 C CA . GLY A 1 165 ? 1.278 -22.102 -13.842 1.00 23.31 165 GLY A CA 1
ATOM 1289 C C . GLY A 1 165 ? 1.323 -20.593 -13.663 1.00 23.31 165 GLY A C 1
ATOM 1290 O O . GLY A 1 165 ? 0.953 -20.068 -12.614 1.00 23.31 165 GLY A O 1
ATOM 1291 N N . SER A 1 166 ? 1.814 -19.914 -14.694 1.00 26.77 166 SER A N 1
ATOM 1292 C CA . SER A 1 166 ? 1.739 -18.470 -14.823 1.00 26.77 166 SER A CA 1
ATOM 1293 C C . SER A 1 166 ? 0.284 -18.056 -14.636 1.00 26.77 166 SER A C 1
ATOM 1295 O O . SER A 1 166 ? -0.569 -18.405 -15.451 1.00 26.77 166 SER A O 1
ATOM 1297 N N . ALA A 1 167 ? -0.018 -17.337 -13.556 1.00 28.41 167 ALA A N 1
ATOM 1298 C CA . ALA A 1 167 ? -1.243 -16.564 -13.516 1.00 28.41 167 ALA A CA 1
ATOM 1299 C C . ALA A 1 167 ? -1.096 -15.506 -14.616 1.00 28.41 167 ALA A C 1
ATOM 1301 O O . ALA A 1 167 ? -0.343 -14.544 -14.476 1.00 28.41 167 ALA A O 1
ATOM 1302 N N . GLU A 1 168 ? -1.730 -15.739 -15.764 1.00 23.22 168 GLU A N 1
ATOM 1303 C CA . GLU A 1 168 ? -1.883 -14.720 -16.793 1.00 23.22 168 GLU A CA 1
ATOM 1304 C C . GLU A 1 168 ? -2.699 -13.584 -16.180 1.00 23.22 168 GLU A C 1
ATOM 1306 O O . GLU A 1 168 ? -3.925 -13.642 -16.082 1.00 23.22 168 GLU A O 1
ATOM 1311 N N . PHE A 1 169 ? -1.996 -12.551 -15.722 1.00 35.78 169 PHE A N 1
ATOM 1312 C CA . PHE A 1 169 ? -2.625 -11.305 -15.336 1.00 35.78 169 PHE A CA 1
ATOM 1313 C C . PHE A 1 169 ? -3.298 -10.717 -16.580 1.00 35.78 169 PHE A C 1
ATOM 1315 O O . PHE A 1 169 ? -2.627 -10.514 -17.600 1.00 35.78 169 PHE A O 1
ATOM 1322 N N . PRO A 1 170 ? -4.614 -10.443 -16.542 1.00 26.45 170 PRO A N 1
ATOM 1323 C CA . PRO A 1 170 ? -5.269 -9.792 -17.659 1.00 26.45 170 PRO A CA 1
ATOM 1324 C C . PRO A 1 170 ? -4.581 -8.442 -17.910 1.00 26.45 170 PRO A C 1
ATOM 1326 O O . PRO A 1 170 ? -4.296 -7.715 -16.952 1.00 26.45 170 PRO A O 1
ATOM 1329 N N . PRO A 1 171 ? -4.299 -8.079 -19.176 1.00 27.34 171 PRO A N 1
ATOM 1330 C CA . PRO A 1 171 ? -3.703 -6.790 -19.484 1.00 27.34 171 PRO A CA 1
ATOM 1331 C C . PRO A 1 171 ? -4.597 -5.695 -18.904 1.00 27.34 171 PRO A C 1
ATOM 1333 O O . PRO A 1 171 ? -5.796 -5.649 -19.197 1.00 27.34 171 PRO A O 1
ATOM 1336 N N . GLN A 1 172 ? -4.022 -4.822 -18.070 1.00 39.97 172 GLN A N 1
ATOM 1337 C CA . GLN A 1 172 ? -4.731 -3.639 -17.597 1.00 39.97 172 GLN A CA 1
ATOM 1338 C C . GLN A 1 172 ? -5.248 -2.885 -18.825 1.00 39.97 172 GLN A C 1
ATOM 1340 O O . GLN A 1 172 ? -4.471 -2.472 -19.688 1.00 39.97 172 GLN A O 1
ATOM 1345 N N . GLN A 1 173 ? -6.574 -2.771 -18.931 1.00 30.48 173 GLN A N 1
ATOM 1346 C CA . GLN A 1 173 ? -7.232 -2.125 -20.057 1.00 30.48 173 GLN A CA 1
ATOM 1347 C C . GLN A 1 173 ? -6.684 -0.708 -20.225 1.00 30.48 173 GLN A C 1
ATOM 1349 O O . GLN A 1 173 ? -6.918 0.177 -19.402 1.00 30.48 173 GLN A O 1
ATOM 1354 N N . THR A 1 174 ? -5.990 -0.478 -21.335 1.00 31.86 174 THR A N 1
ATOM 1355 C CA . THR A 1 174 ? -5.730 0.865 -21.836 1.00 31.86 174 THR A CA 1
ATOM 1356 C C . THR A 1 174 ? -7.070 1.452 -22.267 1.00 31.86 174 THR A C 1
ATOM 1358 O O . THR A 1 174 ? -7.553 1.176 -23.367 1.00 31.86 174 THR A O 1
ATOM 1361 N N . VAL A 1 175 ? -7.712 2.230 -21.397 1.00 32.59 175 VAL A N 1
ATOM 1362 C CA . VAL A 1 175 ? -8.864 3.040 -21.800 1.00 32.59 175 VAL A CA 1
ATOM 1363 C C . VAL A 1 175 ? -8.379 4.089 -22.797 1.00 32.59 175 VAL A C 1
ATOM 1365 O O . VAL A 1 175 ? -7.606 4.989 -22.470 1.00 32.59 175 VAL A O 1
ATOM 1368 N N . ALA A 1 176 ? -8.787 3.918 -24.054 1.00 30.05 176 ALA A N 1
ATOM 1369 C CA . ALA A 1 176 ? -8.535 4.868 -25.121 1.00 30.05 176 ALA A CA 1
ATOM 1370 C C . ALA A 1 176 ? -9.092 6.243 -24.725 1.00 30.05 176 ALA A C 1
ATOM 1372 O O . ALA A 1 176 ? -10.241 6.362 -24.292 1.00 30.05 176 ALA A O 1
ATOM 1373 N N . ALA A 1 177 ? -8.266 7.277 -24.879 1.00 33.50 177 ALA A N 1
ATOM 1374 C CA . ALA A 1 177 ? -8.658 8.663 -24.686 1.00 33.50 177 ALA A CA 1
ATOM 1375 C C . ALA A 1 177 ? -9.893 8.976 -25.545 1.00 33.50 177 ALA A C 1
ATOM 1377 O O . ALA A 1 177 ? -9.817 9.017 -26.773 1.00 33.50 177 ALA A O 1
ATOM 1378 N N . SER A 1 178 ? -11.035 9.185 -24.891 1.00 32.47 178 SER A N 1
ATOM 1379 C CA . SER A 1 178 ? -12.223 9.725 -25.542 1.00 32.47 178 SER A CA 1
ATOM 1380 C C . SER A 1 178 ? -11.975 11.204 -25.821 1.00 32.47 178 SER A C 1
ATOM 1382 O O . SER A 1 178 ? -11.739 11.998 -24.913 1.00 32.47 178 SER A O 1
ATOM 1384 N N . THR A 1 179 ? -11.977 11.558 -27.101 1.00 36.62 179 THR A N 1
ATOM 1385 C CA . THR A 1 179 ? -11.969 12.939 -27.585 1.00 36.62 179 THR A CA 1
ATOM 1386 C C . THR A 1 179 ? -13.174 13.706 -27.034 1.00 36.62 179 THR A C 1
ATOM 1388 O O . THR A 1 179 ? -14.274 13.151 -27.037 1.00 36.62 179 THR A O 1
ATOM 1391 N N . PRO A 1 180 ? -13.032 14.974 -26.613 1.00 38.19 180 PRO A N 1
ATOM 1392 C CA . PRO A 1 180 ? -14.184 15.773 -26.221 1.00 38.19 180 PRO A CA 1
ATOM 1393 C C . PRO A 1 180 ? -14.992 16.179 -27.463 1.00 38.19 180 PRO A C 1
ATOM 1395 O O . PRO A 1 180 ? -14.508 16.930 -28.313 1.00 38.19 180 PRO A O 1
ATOM 1398 N N . GLU A 1 181 ? -16.234 15.698 -27.558 1.00 32.69 181 GLU A N 1
ATOM 1399 C CA . GLU A 1 181 ? -17.240 16.291 -28.440 1.00 32.69 181 GLU A CA 1
ATOM 1400 C C . GLU A 1 181 ? -17.553 17.715 -27.971 1.00 32.69 181 GLU A C 1
ATOM 1402 O O . GLU A 1 181 ? -17.788 17.998 -26.794 1.00 32.69 181 GLU A O 1
ATOM 1407 N N . THR A 1 182 ? -17.516 18.637 -28.922 1.00 36.88 182 THR A N 1
ATOM 1408 C CA . THR A 1 182 ? -17.756 20.060 -28.722 1.00 36.88 182 THR A CA 1
ATOM 1409 C C . THR A 1 182 ? -19.263 20.303 -28.663 1.00 36.88 182 THR A C 1
ATOM 1411 O O . THR A 1 182 ? -19.966 20.188 -29.661 1.00 36.88 182 THR A O 1
ATOM 1414 N N . SER A 1 183 ? -19.761 20.657 -27.480 1.00 34.91 183 SER A N 1
ATOM 1415 C CA . SER A 1 183 ? -21.120 21.161 -27.265 1.00 34.91 183 SER A CA 1
ATOM 1416 C C . SER A 1 183 ? -21.295 22.527 -27.939 1.00 34.91 183 SER A C 1
ATOM 1418 O O . SER A 1 183 ? -20.683 23.508 -27.511 1.00 34.91 183 SER A O 1
ATOM 1420 N N . ALA A 1 184 ? -22.177 22.616 -28.938 1.00 38.53 184 ALA A N 1
ATOM 1421 C CA . ALA A 1 184 ? -22.684 23.877 -29.472 1.00 38.53 184 ALA A CA 1
ATOM 1422 C C . ALA A 1 184 ? -24.169 24.066 -29.104 1.00 38.53 184 ALA A C 1
ATOM 1424 O O . ALA A 1 184 ? -25.047 23.390 -29.625 1.00 38.53 184 ALA A O 1
ATOM 1425 N N . ALA A 1 185 ? -24.380 24.989 -28.162 1.00 38.19 185 ALA A N 1
ATOM 1426 C CA . ALA A 1 185 ? -25.515 25.892 -27.949 1.00 38.19 185 ALA A CA 1
ATOM 1427 C C . ALA A 1 185 ? -26.935 25.466 -28.391 1.00 38.19 185 ALA A C 1
ATOM 1429 O O . ALA A 1 185 ? -27.308 25.601 -29.552 1.00 38.19 185 ALA A O 1
ATOM 1430 N N . ASN A 1 186 ? -27.787 25.174 -27.401 1.00 34.94 186 ASN A N 1
ATOM 1431 C CA . ASN A 1 186 ? -29.214 25.497 -27.461 1.00 34.94 186 ASN A CA 1
ATOM 1432 C C . ASN A 1 186 ? -29.438 26.851 -26.771 1.00 34.94 186 ASN A C 1
ATOM 1434 O O . ASN A 1 186 ? -29.157 27.014 -25.584 1.00 34.94 186 ASN A O 1
ATOM 1438 N N . THR A 1 187 ? -29.957 27.831 -27.504 1.00 39.72 187 THR A N 1
ATOM 1439 C CA . THR A 1 187 ? -30.621 29.011 -26.937 1.00 39.72 187 THR A CA 1
ATOM 1440 C C . THR A 1 187 ? -31.884 29.219 -27.747 1.00 39.72 187 THR A C 1
ATOM 1442 O O . THR A 1 187 ? -31.819 29.714 -28.866 1.00 39.72 187 THR A O 1
ATOM 1445 N N . ASP A 1 188 ? -33.017 28.818 -27.182 1.00 36.72 188 ASP A N 1
ATOM 1446 C CA . ASP A 1 188 ? -34.327 29.178 -27.705 1.00 36.72 188 ASP A CA 1
ATOM 1447 C C . ASP A 1 188 ? -35.122 29.806 -26.556 1.00 36.72 188 ASP A C 1
ATOM 1449 O O . ASP A 1 188 ? -35.352 29.186 -25.515 1.00 36.72 188 ASP A O 1
ATOM 1453 N N . MET A 1 189 ? -35.424 31.095 -26.712 1.00 44.78 189 MET A N 1
ATOM 1454 C CA . MET A 1 189 ? -36.258 31.887 -25.809 1.00 44.78 189 MET A CA 1
ATOM 1455 C C . MET A 1 189 ? -37.681 31.934 -26.375 1.00 44.78 189 MET A C 1
ATOM 1457 O O . MET A 1 189 ? -37.842 32.083 -27.585 1.00 44.78 189 MET A O 1
ATOM 1461 N N . PRO A 1 190 ? -38.730 31.884 -25.538 1.00 48.28 190 PRO A N 1
ATOM 1462 C CA . PRO A 1 190 ? -40.101 31.888 -26.029 1.00 48.28 190 PRO A CA 1
ATOM 1463 C C . PRO A 1 190 ? -40.546 33.296 -26.453 1.00 48.28 190 PRO A C 1
ATOM 1465 O O . PRO A 1 190 ? -40.485 34.246 -25.671 1.00 48.28 190 PRO A O 1
ATOM 1468 N N . LEU A 1 191 ? -41.054 33.419 -27.683 1.00 39.91 191 LEU A N 1
ATOM 1469 C CA . LEU A 1 191 ? -41.808 34.588 -28.141 1.00 39.91 191 LEU A CA 1
ATOM 1470 C C . LEU A 1 191 ? -43.282 34.446 -27.749 1.00 39.91 191 LEU A C 1
ATOM 1472 O O . LEU A 1 191 ? -43.974 33.507 -28.140 1.00 39.91 191 LEU A O 1
ATOM 1476 N N . ASN A 1 192 ? -43.735 35.416 -26.961 1.00 37.31 192 ASN A N 1
ATOM 1477 C CA . ASN A 1 192 ? -45.114 35.624 -26.547 1.00 37.31 192 ASN A CA 1
ATOM 1478 C C . ASN A 1 192 ? -45.907 36.305 -27.682 1.00 37.31 192 ASN A C 1
ATOM 1480 O O . ASN A 1 192 ? -45.372 37.177 -28.367 1.00 37.31 192 ASN A O 1
ATOM 1484 N N . MET A 1 193 ? -47.172 35.919 -27.863 1.00 38.41 193 MET A N 1
ATOM 1485 C CA . MET A 1 193 ? -48.101 36.524 -28.826 1.00 38.41 193 MET A CA 1
ATOM 1486 C C . MET A 1 193 ? -48.570 37.918 -28.380 1.00 38.41 193 MET A C 1
ATOM 1488 O O . MET A 1 193 ? -48.980 38.075 -27.229 1.00 38.41 193 MET A O 1
ATOM 1492 N N . ALA A 1 194 ? -48.601 38.870 -29.319 1.00 40.38 194 ALA A N 1
ATOM 1493 C CA . ALA A 1 194 ? -49.635 39.900 -29.499 1.00 40.38 194 ALA A CA 1
ATOM 1494 C C . ALA A 1 194 ? -49.463 40.572 -30.871 1.00 40.38 194 ALA A C 1
ATOM 1496 O O . ALA A 1 194 ? -48.311 40.940 -31.195 1.00 40.38 194 ALA A O 1
#

Secondary structure (DSSP, 8-state):
-EEPTTS-EE--SSEEEETTEEEE-SSHHHHHHHHHHHHHTT---EEETTTTEEHHHHGGGSSSGGGGGSHHHHHHHHHHHHHHHHHHHSSHHHHHHHHS-S-HHHHHHHHHHHHHHHHHHHHHHHSS----------------------------------------PPPP----------------PPPPP-

Sequence (194 aa):
GRKTVTGEYMPWTWTLNDSGEGLFFDTRQAAFDYLQAAVDAGDHSVDVGCMQVNTKWHMDGFFELADMLDPVQNADYAASFLLDLFAAHQSWDGAVKHYHSSDPAKNVQYHARVLAELETFLASRDDSNTPEMTQVANADVMPAGDRRLPLSGETIQMAIEPEFGSAEFPPQQTVAASTPETSAANTDMPLNMA